Protein AF-X0X483-F1 (afdb_monomer)

Mean predicted aligned error: 4.59 Å

Foldseek 3Di:
DVVLVVLLVCCVVPVPPPCNVVSLVVLCCCQVVAQQVQLVVDPLSFHWPDKAADDALALPADDDRIHTFRFDRPPDPDAAACLLVLLLQLLSLLSNCVSVVPCVSPVSSVSSLVQCCQSDPQSEHQFQPHHDDHFAAADDPVPDPPDDDDTDDRDHRFGASAWGAYSSRHTDDPGNHNRHHYGDPSSSVSSVVSVVSVVVVVVVVPDD

Structure (mmCIF, N/CA/C/O backbone):
data_AF-X0X483-F1
#
_entry.id   AF-X0X483-F1
#
loop_
_atom_site.group_PDB
_atom_site.id
_atom_site.type_symbol
_atom_site.label_atom_id
_atom_site.label_alt_id
_atom_site.label_comp_id
_atom_site.label_asym_id
_atom_site.label_entity_id
_atom_site.label_seq_id
_atom_site.pdbx_PDB_ins_code
_atom_site.Cartn_x
_atom_site.Cartn_y
_atom_site.Cartn_z
_atom_site.occupancy
_atom_site.B_iso_or_equiv
_atom_site.auth_seq_id
_atom_site.auth_comp_id
_atom_site.auth_asym_id
_atom_site.auth_atom_id
_atom_site.pdbx_PDB_model_num
ATOM 1 N N . HIS A 1 1 ? 1.341 8.282 5.843 1.00 77.94 1 HIS A N 1
ATOM 2 C CA . HIS A 1 1 ? 0.928 7.076 6.594 1.00 77.94 1 HIS A CA 1
ATOM 3 C C . HIS A 1 1 ? 1.354 7.090 8.066 1.00 77.94 1 HIS A C 1
ATOM 5 O O . HIS A 1 1 ? 0.554 6.668 8.894 1.00 77.94 1 HIS A O 1
ATOM 11 N N . TRP A 1 2 ? 2.548 7.591 8.429 1.00 83.50 2 TRP A N 1
ATOM 12 C CA . TRP A 1 2 ? 3.070 7.570 9.815 1.00 83.50 2 TRP A CA 1
ATOM 13 C C . TRP A 1 2 ? 2.109 8.128 10.879 1.00 83.50 2 TRP A C 1
ATOM 15 O O . TRP A 1 2 ? 2.020 7.599 11.980 1.00 83.50 2 TRP A O 1
ATOM 25 N N . ASN A 1 3 ? 1.332 9.149 10.525 1.00 93.12 3 ASN A N 1
ATOM 26 C CA . ASN A 1 3 ? 0.339 9.771 11.392 1.00 93.12 3 ASN A CA 1
ATOM 27 C C . ASN A 1 3 ? -0.771 8.801 11.832 1.00 93.12 3 ASN A C 1
ATOM 29 O O . ASN A 1 3 ? -1.218 8.863 12.971 1.00 93.12 3 ASN A O 1
ATOM 33 N N . ILE A 1 4 ? -1.209 7.887 10.960 1.00 97.12 4 ILE A N 1
ATOM 34 C CA . ILE A 1 4 ? -2.249 6.906 11.306 1.00 97.12 4 ILE A CA 1
ATOM 35 C C . ILE A 1 4 ? -1.665 5.741 12.097 1.00 97.12 4 ILE A C 1
ATOM 37 O O . ILE A 1 4 ? -2.318 5.256 13.019 1.00 97.12 4 ILE A O 1
ATOM 41 N N . VAL A 1 5 ? -0.430 5.331 11.791 1.00 97.00 5 VAL A N 1
ATOM 42 C CA . VAL A 1 5 ? 0.291 4.361 12.626 1.00 97.00 5 VAL A CA 1
ATOM 43 C C . VAL A 1 5 ? 0.406 4.896 14.052 1.00 97.00 5 VAL A C 1
ATOM 45 O O . VAL A 1 5 ? -0.005 4.210 14.977 1.00 97.00 5 VAL A O 1
ATOM 48 N N . ALA A 1 6 ? 0.820 6.155 14.230 1.00 97.62 6 ALA A N 1
ATOM 49 C CA . ALA A 1 6 ? 0.901 6.785 15.547 1.00 97.62 6 ALA A CA 1
ATOM 50 C C . ALA A 1 6 ? -0.443 6.782 16.299 1.00 97.62 6 ALA A C 1
ATOM 52 O O . ALA A 1 6 ? -0.475 6.497 17.491 1.00 97.62 6 ALA A O 1
ATOM 53 N N . LEU A 1 7 ? -1.566 7.040 15.616 1.00 98.31 7 LEU A N 1
ATOM 54 C CA . LEU A 1 7 ? -2.893 6.930 16.236 1.00 98.31 7 LEU A CA 1
ATOM 55 C C . LEU A 1 7 ? -3.236 5.493 16.649 1.00 98.31 7 LEU A C 1
ATOM 57 O O . LEU A 1 7 ? -3.895 5.307 17.671 1.00 98.31 7 LEU A O 1
ATOM 61 N N . CYS A 1 8 ? -2.815 4.491 15.870 1.00 98.00 8 CYS A N 1
ATOM 62 C CA . CYS A 1 8 ? -2.989 3.087 16.238 1.00 98.00 8 CYS A CA 1
ATOM 63 C C . CYS A 1 8 ? -2.197 2.758 17.507 1.00 98.00 8 CYS A C 1
ATOM 65 O O . CYS A 1 8 ? -2.786 2.232 18.444 1.00 98.00 8 CYS A O 1
ATOM 67 N N . GLU A 1 9 ? -0.919 3.145 17.570 1.00 97.56 9 GLU A N 1
ATOM 68 C CA . GLU A 1 9 ? -0.073 2.947 18.755 1.00 97.56 9 GLU A CA 1
ATOM 69 C C . GLU A 1 9 ? -0.663 3.658 19.985 1.00 97.56 9 GLU A C 1
ATOM 71 O O . GLU A 1 9 ? -0.791 3.064 21.052 1.00 97.56 9 GLU A O 1
ATOM 76 N N . LEU A 1 10 ? -1.108 4.913 19.839 1.00 98.25 10 LEU A N 1
ATOM 77 C CA . LEU A 1 10 ? -1.757 5.658 20.923 1.00 98.25 10 LEU A CA 1
ATOM 78 C C . LEU A 1 10 ? -2.998 4.938 21.458 1.00 98.25 10 LEU A C 1
ATOM 80 O O . LEU A 1 10 ? -3.188 4.848 22.669 1.00 98.25 10 LEU A O 1
ATOM 84 N N . LEU A 1 11 ? -3.841 4.415 20.566 1.00 98.31 11 LEU A N 1
ATOM 85 C CA . LEU A 1 11 ? -5.042 3.684 20.959 1.00 98.31 11 LEU A CA 1
ATOM 86 C C . LEU A 1 11 ? -4.727 2.322 21.593 1.00 98.31 11 LEU A C 1
ATOM 88 O O . LEU A 1 11 ? -5.479 1.879 22.460 1.00 98.31 11 LEU A O 1
ATOM 92 N N . GLU A 1 12 ? -3.655 1.665 21.152 1.00 96.62 12 GLU A N 1
ATOM 93 C CA . GLU A 1 12 ? -3.198 0.374 21.671 1.00 96.62 12 GLU A CA 1
ATOM 94 C C . GLU A 1 12 ? -2.639 0.506 23.093 1.00 96.62 12 GLU A C 1
ATOM 96 O O . GLU A 1 12 ? -3.072 -0.217 23.989 1.00 96.62 12 GLU A O 1
ATOM 101 N N . TYR A 1 13 ? -1.746 1.472 23.326 1.00 97.88 13 TYR A N 1
ATOM 102 C CA . TYR A 1 13 ? -1.090 1.660 24.625 1.00 97.88 13 TYR A CA 1
ATOM 103 C C . TYR A 1 13 ? -1.903 2.487 25.625 1.00 97.88 13 TYR A C 1
ATOM 105 O O . TYR A 1 13 ? -1.767 2.292 26.833 1.00 97.88 13 TYR A O 1
ATOM 113 N N . PHE A 1 14 ? -2.769 3.394 25.158 1.00 98.06 14 PHE A N 1
ATOM 114 C CA . PHE A 1 14 ? -3.557 4.279 26.023 1.00 98.06 14 PHE A CA 1
ATOM 115 C C . PHE A 1 14 ? -5.068 4.193 25.735 1.00 98.06 14 PHE A C 1
ATOM 117 O O . PHE A 1 14 ? -5.712 5.213 25.469 1.00 98.06 14 PHE A O 1
ATOM 124 N N . PRO A 1 15 ? -5.690 3.000 25.832 1.00 97.25 15 PRO A N 1
ATOM 125 C CA . PRO A 1 15 ? -7.090 2.800 25.447 1.00 97.25 15 PRO A CA 1
ATOM 126 C C . PRO A 1 15 ? -8.093 3.579 26.313 1.00 97.25 15 PRO A C 1
ATOM 128 O O . PRO A 1 15 ? -9.207 3.839 25.862 1.00 97.25 15 PRO A O 1
ATOM 131 N N . ASN A 1 16 ? -7.696 3.968 27.531 1.00 97.88 16 ASN A N 1
ATOM 132 C CA . ASN A 1 16 ? -8.521 4.716 28.486 1.00 97.88 16 ASN A CA 1
ATOM 133 C C . ASN A 1 16 ? -8.242 6.230 28.479 1.00 97.88 16 ASN A C 1
ATOM 135 O O . ASN A 1 16 ? -8.780 6.956 29.312 1.00 97.88 16 ASN A O 1
ATOM 139 N N . HIS A 1 17 ? -7.382 6.720 27.579 1.00 98.50 17 HIS A N 1
ATOM 140 C CA . HIS A 1 17 ? -7.121 8.152 27.461 1.00 98.50 17 HIS A CA 1
ATOM 141 C C . HIS A 1 17 ? -8.410 8.904 27.064 1.00 98.50 17 HIS A C 1
ATOM 143 O O . HIS A 1 17 ? -9.169 8.381 26.242 1.00 98.50 17 HIS A O 1
ATOM 149 N N . PRO A 1 18 ? -8.658 10.138 27.553 1.00 98.62 18 PRO A N 1
ATOM 150 C CA . PRO A 1 18 ? -9.868 10.900 27.212 1.00 98.62 18 PRO A CA 1
ATOM 151 C C . PRO A 1 18 ? -10.123 11.029 25.699 1.00 98.62 18 PRO A C 1
ATOM 153 O O . PRO A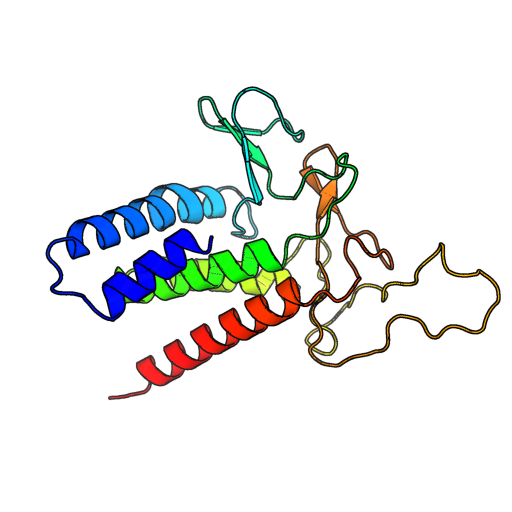 1 18 ? -11.259 10.976 25.233 1.00 98.62 18 PRO A O 1
ATOM 156 N N . GLU A 1 19 ? -9.044 11.109 24.917 1.00 98.31 19 GLU A N 1
ATOM 157 C CA . GLU A 1 19 ? -9.081 11.250 23.455 1.00 98.31 19 GLU A CA 1
ATOM 158 C C . GLU A 1 19 ? -9.109 9.913 22.685 1.00 98.31 19 GLU A C 1
ATOM 160 O O . GLU A 1 19 ? -9.157 9.915 21.452 1.00 98.31 19 GLU A O 1
ATOM 165 N N . ALA A 1 20 ? -9.104 8.760 23.365 1.00 98.38 20 ALA A N 1
ATOM 166 C CA . ALA A 1 20 ? -9.036 7.444 22.720 1.00 98.38 20 ALA A CA 1
ATOM 167 C C . ALA A 1 20 ? -10.195 7.205 21.737 1.00 98.38 20 ALA A C 1
ATOM 169 O O . ALA A 1 20 ? -10.015 6.612 20.669 1.00 98.38 20 ALA A O 1
ATOM 170 N N . SER A 1 21 ? -11.383 7.729 22.050 1.00 98.25 21 SER A N 1
ATOM 171 C CA . SER A 1 21 ? -12.544 7.691 21.155 1.00 98.25 21 SER A CA 1
ATOM 172 C C . SER A 1 21 ? -12.292 8.453 19.846 1.00 98.25 21 SER A C 1
ATOM 174 O O . SER A 1 21 ? -12.647 7.968 18.770 1.00 98.25 21 SER A O 1
ATOM 176 N N . ARG A 1 22 ? -11.611 9.605 19.902 1.00 98.31 22 ARG A N 1
ATOM 177 C CA . ARG A 1 22 ? -11.255 10.403 18.720 1.00 98.31 22 ARG A CA 1
ATOM 178 C C . ARG A 1 22 ? -10.204 9.706 17.871 1.00 98.31 22 ARG A C 1
ATOM 180 O O . ARG A 1 22 ? -10.351 9.682 16.652 1.00 98.31 22 ARG A O 1
ATOM 187 N N . TRP A 1 23 ? -9.194 9.086 18.478 1.00 98.44 23 TRP A N 1
ATOM 188 C CA . TRP A 1 23 ? -8.205 8.296 17.736 1.00 98.44 23 TRP A CA 1
ATOM 189 C C . TRP A 1 23 ? -8.862 7.111 17.028 1.00 98.44 23 TRP A C 1
ATOM 191 O O . TRP A 1 23 ? -8.680 6.935 15.824 1.00 98.44 23 TRP A O 1
ATOM 201 N N . ARG A 1 24 ? -9.715 6.364 17.741 1.00 98.50 24 ARG A N 1
ATOM 202 C CA . ARG A 1 24 ? -10.501 5.253 17.186 1.00 98.50 24 ARG A CA 1
ATOM 203 C C . ARG A 1 24 ? -11.357 5.690 16.000 1.00 98.50 24 ARG A C 1
ATOM 205 O O . ARG A 1 24 ? -11.374 5.008 14.974 1.00 98.50 24 ARG A O 1
ATOM 212 N N . ASN A 1 25 ? -12.033 6.830 16.119 1.00 98.19 25 ASN A N 1
ATOM 213 C CA . ASN A 1 25 ? -12.845 7.388 15.041 1.00 98.19 25 ASN A CA 1
ATOM 214 C C . ASN A 1 25 ? -11.989 7.790 13.834 1.00 98.19 25 ASN A C 1
ATOM 216 O O . ASN A 1 25 ? -12.339 7.439 12.710 1.00 98.19 25 ASN A O 1
ATOM 220 N N . SER A 1 26 ? -10.843 8.439 14.048 1.00 98.25 26 SER A N 1
ATOM 221 C CA . SER A 1 26 ? -9.907 8.809 12.977 1.00 98.25 26 SER A CA 1
ATOM 222 C C . SER A 1 26 ? -9.354 7.591 12.233 1.00 98.25 26 SER A C 1
ATOM 224 O O . SER A 1 26 ? -9.357 7.575 11.002 1.00 98.25 26 SER A O 1
ATOM 226 N N . ILE A 1 27 ? -8.952 6.537 12.956 1.00 98.50 27 ILE A N 1
ATOM 227 C CA . ILE A 1 27 ? -8.520 5.264 12.354 1.00 98.50 27 ILE A CA 1
ATOM 228 C C . ILE A 1 27 ? -9.667 4.663 11.535 1.00 98.50 27 ILE A C 1
ATOM 230 O O . ILE A 1 27 ? -9.456 4.230 10.404 1.00 98.50 27 ILE A O 1
ATOM 234 N N . GLY A 1 28 ? -10.892 4.673 12.071 1.00 98.31 28 GLY A N 1
ATOM 235 C CA . GLY A 1 28 ? -12.080 4.170 11.383 1.00 98.31 28 GLY A CA 1
ATOM 236 C C . GLY A 1 28 ? -12.402 4.929 10.095 1.00 98.31 28 GLY A C 1
ATOM 237 O O . GLY A 1 28 ? -12.651 4.295 9.069 1.00 98.31 28 GLY A O 1
ATOM 238 N N . LEU A 1 29 ? -12.360 6.263 10.125 1.00 98.00 29 LEU A N 1
ATOM 239 C CA . LEU A 1 29 ? -12.571 7.114 8.951 1.00 98.00 29 LEU A CA 1
ATOM 240 C C . LEU A 1 29 ? -11.510 6.854 7.880 1.00 98.00 29 LEU A C 1
ATOM 242 O O . LEU A 1 29 ? -11.849 6.683 6.712 1.00 98.00 29 LEU A O 1
ATOM 246 N N . TYR A 1 30 ? -10.243 6.751 8.279 1.00 97.88 30 TYR A N 1
ATOM 247 C CA . TYR A 1 30 ? -9.149 6.488 7.352 1.00 97.88 30 TYR A CA 1
ATOM 248 C C . TYR A 1 30 ? -9.218 5.077 6.749 1.00 97.88 30 TYR A C 1
ATOM 250 O O . TYR A 1 30 ? -9.142 4.905 5.535 1.00 97.88 30 TYR A O 1
ATOM 258 N N . CYS A 1 31 ? -9.415 4.048 7.573 1.00 98.25 31 CYS A N 1
ATOM 259 C CA . CYS A 1 31 ? -9.369 2.665 7.104 1.00 98.25 31 CYS A CA 1
ATOM 260 C C . CYS A 1 31 ? -10.647 2.256 6.363 1.00 98.25 31 CYS A C 1
ATOM 262 O O . CYS A 1 31 ? -10.549 1.647 5.303 1.00 98.25 31 CYS A O 1
ATOM 264 N N . ARG A 1 32 ? -11.846 2.594 6.871 1.00 97.81 32 ARG A N 1
ATOM 265 C CA . ARG A 1 32 ? -13.117 2.266 6.185 1.00 97.81 32 ARG A CA 1
ATOM 266 C C . ARG A 1 32 ? -13.433 3.252 5.075 1.00 97.81 32 ARG A C 1
ATOM 268 O O . ARG A 1 32 ? -13.737 2.838 3.962 1.00 97.81 32 ARG A O 1
ATOM 275 N N . GLY A 1 33 ? -13.409 4.542 5.406 1.00 94.62 33 GLY A N 1
ATOM 276 C CA . GLY A 1 33 ? -13.878 5.606 4.521 1.00 94.62 33 GLY A CA 1
ATOM 277 C C . GLY A 1 33 ? -12.935 5.878 3.356 1.00 94.62 33 GLY A C 1
ATOM 278 O O . GLY A 1 33 ? -13.398 6.280 2.293 1.00 94.62 33 GLY A O 1
ATOM 279 N N . TYR A 1 34 ? -11.637 5.621 3.541 1.00 96.12 34 TYR A N 1
ATOM 280 C CA . TYR A 1 34 ? -10.629 5.833 2.511 1.00 96.12 34 TYR A CA 1
ATOM 281 C C . TYR A 1 34 ? -10.002 4.525 2.013 1.00 96.12 34 TYR A C 1
ATOM 283 O O . TYR A 1 34 ? -10.344 4.100 0.911 1.00 96.12 34 TYR A O 1
ATOM 291 N N . LEU A 1 35 ? -9.131 3.863 2.784 1.00 97.62 35 LEU A N 1
ATOM 292 C CA . LEU A 1 35 ? -8.345 2.734 2.259 1.00 97.62 35 LEU A CA 1
ATOM 293 C C . LEU A 1 35 ? -9.228 1.601 1.722 1.00 97.62 35 LEU A C 1
ATOM 295 O O . LEU A 1 35 ? -9.130 1.261 0.548 1.00 97.62 35 LEU A O 1
ATOM 299 N N . ALA A 1 36 ? -10.141 1.064 2.537 1.00 98.19 36 ALA A N 1
ATOM 300 C CA . ALA A 1 36 ? -11.007 -0.043 2.131 1.00 98.19 36 ALA A CA 1
ATOM 301 C C . ALA A 1 36 ? -11.944 0.328 0.977 1.00 98.19 36 ALA A C 1
ATOM 303 O O . ALA A 1 36 ? -12.137 -0.469 0.058 1.00 98.19 36 ALA A O 1
ATOM 304 N N . ALA A 1 37 ? -12.492 1.547 0.996 1.00 97.06 37 ALA A N 1
ATOM 305 C CA . ALA A 1 37 ? -13.300 2.049 -0.105 1.00 97.06 37 ALA A CA 1
ATOM 306 C C . ALA A 1 37 ? -12.496 2.066 -1.415 1.00 97.06 37 ALA A C 1
ATOM 308 O O . ALA A 1 37 ? -13.007 1.659 -2.458 1.00 97.06 37 ALA A O 1
ATOM 309 N N . MET A 1 38 ? -11.237 2.498 -1.377 1.00 97.69 38 MET A N 1
ATOM 310 C CA . MET A 1 38 ? -10.400 2.543 -2.570 1.00 97.69 38 MET A CA 1
ATOM 311 C C . MET A 1 38 ? -9.915 1.164 -3.010 1.00 97.69 38 MET A C 1
ATOM 313 O O . MET A 1 38 ? -9.979 0.880 -4.202 1.00 97.69 38 MET A O 1
ATOM 317 N N . CYS A 1 39 ? -9.543 0.271 -2.092 1.00 98.31 39 CYS A N 1
ATOM 318 C CA . CYS A 1 39 ? -9.196 -1.110 -2.433 1.00 98.31 39 CYS A CA 1
ATOM 319 C C . CYS A 1 39 ? -10.310 -1.803 -3.236 1.00 98.31 39 CYS A C 1
ATOM 321 O O . CYS A 1 39 ? -10.025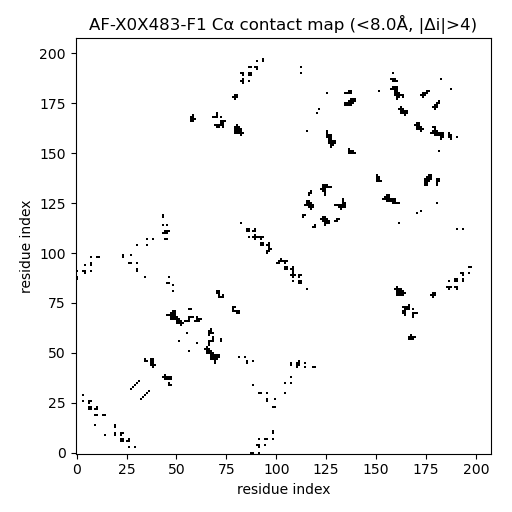 -2.526 -4.182 1.00 98.31 39 CYS A O 1
ATOM 323 N N . ALA A 1 40 ? -11.585 -1.534 -2.930 1.00 97.38 40 ALA A N 1
ATOM 324 C CA . ALA A 1 40 ? -12.722 -2.113 -3.655 1.00 97.38 40 ALA A CA 1
ATOM 325 C C . ALA A 1 40 ? -12.869 -1.636 -5.119 1.00 97.38 40 ALA A C 1
ATOM 327 O O . ALA A 1 40 ? -13.730 -2.136 -5.839 1.00 97.38 40 ALA A O 1
ATOM 328 N N . ARG A 1 41 ? -12.073 -0.656 -5.570 1.00 96.56 41 ARG A N 1
ATOM 329 C CA . ARG A 1 41 ? -12.159 -0.048 -6.913 1.00 96.56 41 ARG A CA 1
ATOM 330 C C . ARG A 1 41 ? -11.115 -0.573 -7.898 1.00 96.56 41 ARG A C 1
ATOM 332 O O . ARG A 1 41 ? -11.032 -0.063 -9.012 1.00 96.56 41 ARG A O 1
ATOM 339 N N . ASN A 1 42 ? -10.316 -1.562 -7.510 1.00 95.94 42 ASN A N 1
ATOM 340 C CA . ASN A 1 42 ? -9.395 -2.244 -8.412 1.00 95.94 42 ASN A CA 1
ATOM 341 C C . ASN A 1 42 ? -9.372 -3.754 -8.108 1.00 95.94 42 ASN A C 1
ATOM 343 O O . ASN A 1 42 ? -9.571 -4.149 -6.959 1.00 95.94 42 ASN A O 1
ATOM 347 N N . PRO A 1 43 ? -9.127 -4.612 -9.115 1.00 96.75 43 PRO A N 1
ATOM 348 C CA . PRO A 1 43 ? -9.234 -6.063 -8.950 1.00 96.75 43 PRO A CA 1
ATOM 349 C C . PRO A 1 43 ? -8.152 -6.663 -8.040 1.00 96.75 43 PRO A C 1
ATOM 351 O O . PRO A 1 43 ? -8.329 -7.764 -7.529 1.00 96.75 43 PRO A O 1
ATOM 354 N N . PHE A 1 44 ? -7.049 -5.946 -7.812 1.00 98.06 44 PHE A N 1
ATOM 355 C CA . PHE A 1 44 ? -5.955 -6.396 -6.950 1.00 98.06 44 PHE A CA 1
ATOM 356 C C . PHE A 1 44 ? -6.160 -6.022 -5.480 1.00 98.06 44 PHE A C 1
ATOM 358 O O . PHE A 1 44 ? -5.429 -6.496 -4.617 1.00 98.06 44 PHE A O 1
ATOM 365 N N . GLY A 1 45 ? -7.156 -5.188 -5.172 1.00 98.25 45 GLY A N 1
ATOM 366 C CA . GLY A 1 45 ? -7.408 -4.726 -3.815 1.00 98.25 45 GLY A CA 1
ATOM 367 C C . GLY A 1 45 ? -6.330 -3.789 -3.268 1.00 98.25 45 GLY A C 1
ATOM 368 O O . GLY A 1 45 ? -6.234 -3.658 -2.049 1.00 98.25 45 GLY A O 1
ATOM 369 N N . ILE A 1 46 ? -5.512 -3.150 -4.111 1.00 98.50 46 ILE A N 1
ATOM 370 C CA . ILE A 1 46 ? -4.439 -2.260 -3.641 1.00 98.50 46 ILE A CA 1
ATOM 371 C C . ILE A 1 46 ? -4.964 -0.883 -3.233 1.00 98.50 46 ILE A C 1
ATOM 373 O O . ILE A 1 46 ? -5.985 -0.414 -3.740 1.00 98.50 46 ILE A O 1
ATOM 377 N N . VAL A 1 47 ? -4.272 -0.224 -2.309 1.00 98.31 47 VAL A N 1
ATOM 378 C CA . VAL A 1 47 ? -4.542 1.178 -1.965 1.00 98.31 47 VAL A CA 1
ATOM 379 C C . VAL A 1 47 ? -4.045 2.116 -3.075 1.00 98.31 47 VAL A C 1
ATOM 381 O O . VAL A 1 47 ? -3.119 1.764 -3.808 1.00 98.31 47 VAL A O 1
ATOM 384 N N . PRO A 1 48 ? -4.623 3.320 -3.217 1.00 97.38 48 PRO A N 1
ATOM 385 C CA . PRO A 1 48 ? -4.085 4.321 -4.125 1.00 97.38 48 PRO A CA 1
ATOM 386 C C . PRO A 1 48 ? -2.776 4.889 -3.572 1.00 97.38 48 PRO A C 1
ATOM 388 O O . PRO A 1 48 ? -2.533 4.869 -2.362 1.00 97.38 48 PRO A O 1
ATOM 391 N N . TYR A 1 49 ? -1.948 5.433 -4.460 1.00 97.00 49 TYR A N 1
ATOM 392 C CA . TYR A 1 49 ? -0.769 6.195 -4.067 1.00 97.00 49 TYR A CA 1
ATOM 393 C C . TYR A 1 49 ? -1.170 7.516 -3.400 1.00 97.00 49 TYR A C 1
ATOM 395 O O . TYR A 1 49 ? -0.625 7.886 -2.361 1.00 97.00 49 TYR A O 1
ATOM 403 N N . GLY A 1 50 ? -2.174 8.208 -3.947 1.00 94.12 50 GLY A N 1
ATOM 404 C CA . GLY A 1 50 ? -2.581 9.496 -3.398 1.00 94.12 50 GLY A CA 1
ATOM 405 C C . GLY A 1 50 ? -3.861 10.080 -3.976 1.00 94.12 50 GLY A C 1
ATOM 406 O O . GLY A 1 50 ? -4.382 9.628 -4.998 1.00 94.12 50 GLY A O 1
ATOM 407 N N . PHE A 1 51 ? -4.349 11.106 -3.277 1.00 95.12 51 PHE A N 1
ATOM 408 C CA . PHE A 1 51 ? -5.443 11.986 -3.678 1.00 95.12 51 PHE A CA 1
ATOM 409 C C . PHE A 1 51 ? -4.905 13.402 -3.875 1.00 95.12 51 PHE A C 1
ATOM 411 O O . PHE A 1 51 ? -4.054 13.856 -3.111 1.00 95.12 51 PHE A O 1
ATOM 418 N N . TYR A 1 52 ? -5.451 14.110 -4.857 1.00 95.25 52 TYR A N 1
ATOM 419 C CA . TYR A 1 52 ? -4.955 15.400 -5.321 1.00 95.25 52 TYR A CA 1
ATOM 420 C C . TYR A 1 52 ? -6.110 16.388 -5.455 1.00 95.25 52 TYR A C 1
ATOM 422 O O . TYR A 1 52 ? -7.229 16.032 -5.837 1.00 95.25 52 TYR A O 1
ATOM 430 N N . ALA A 1 53 ? -5.848 17.641 -5.094 1.00 95.50 53 ALA A N 1
ATOM 431 C CA . ALA A 1 53 ? -6.798 18.738 -5.205 1.00 95.50 53 ALA A CA 1
ATOM 432 C C . ALA A 1 53 ? -6.337 19.717 -6.289 1.00 95.50 53 ALA A C 1
ATOM 434 O O . ALA A 1 53 ? -5.141 19.923 -6.466 1.00 95.50 53 ALA A O 1
ATOM 435 N N . GLY A 1 54 ? -7.291 20.357 -6.966 1.00 94.56 54 GLY A N 1
ATOM 436 C CA . GLY A 1 54 ? -7.006 21.353 -8.000 1.00 94.56 54 GLY A CA 1
ATOM 437 C C . GLY A 1 54 ? -6.850 20.725 -9.381 1.00 94.56 54 GLY A C 1
ATOM 438 O O . GLY A 1 54 ? -7.786 20.785 -10.176 1.00 94.56 54 GLY A O 1
ATOM 439 N N . GLU A 1 55 ? -5.707 20.098 -9.642 1.00 93.19 55 GLU A N 1
ATOM 440 C CA . GLU A 1 55 ? -5.325 19.597 -10.969 1.00 93.19 55 GLU A CA 1
ATOM 441 C C . GLU A 1 55 ? -5.262 18.067 -11.053 1.00 93.19 55 GLU A C 1
ATOM 443 O O . GLU A 1 55 ? -5.119 17.383 -10.036 1.00 93.19 55 GLU A O 1
ATOM 448 N N . ASP A 1 56 ? -5.429 17.546 -12.274 1.00 94.31 56 ASP A N 1
ATOM 449 C CA . ASP A 1 56 ? -5.295 16.120 -12.563 1.00 94.31 56 ASP A CA 1
ATOM 450 C C . ASP A 1 56 ? -3.802 15.742 -12.551 1.00 94.31 56 ASP A C 1
ATOM 452 O O . ASP A 1 56 ? -3.057 16.230 -13.399 1.00 94.31 56 ASP A O 1
ATOM 456 N N . PRO A 1 57 ? -3.351 14.866 -11.636 1.00 93.94 57 PRO A N 1
ATOM 457 C CA . PRO A 1 57 ? -1.986 14.333 -11.625 1.00 93.94 57 PRO A CA 1
ATOM 458 C C . PRO A 1 57 ? -1.729 13.333 -12.773 1.00 93.94 57 PRO A C 1
ATOM 460 O O . PRO A 1 57 ? -0.697 12.664 -12.793 1.00 93.94 57 PRO A O 1
ATOM 463 N N . GLY A 1 58 ? -2.697 13.133 -13.670 1.00 92.75 58 GLY A N 1
ATOM 464 C CA . GLY A 1 58 ? -2.707 12.172 -14.764 1.00 92.75 58 GLY A CA 1
ATOM 465 C C . GLY A 1 58 ? -3.517 10.912 -14.434 1.00 92.75 58 GLY A C 1
ATOM 466 O O . GLY A 1 58 ? -3.867 10.630 -13.287 1.00 92.75 58 GLY A O 1
ATOM 467 N N . GLY A 1 59 ? -3.831 10.136 -15.470 1.00 93.44 59 GLY A N 1
ATOM 468 C CA . GLY A 1 59 ? -4.731 8.983 -15.384 1.00 93.44 59 GLY A CA 1
ATOM 469 C C . GLY A 1 59 ? -6.221 9.331 -15.405 1.00 93.44 59 GLY A C 1
ATOM 470 O O . GLY A 1 59 ? -7.035 8.426 -15.591 1.00 93.44 59 GLY A O 1
ATOM 471 N N . ASN A 1 60 ? -6.588 10.614 -15.283 1.00 95.25 60 ASN A N 1
ATOM 472 C CA . ASN A 1 60 ? -7.953 11.118 -15.452 1.00 95.25 60 ASN A CA 1
ATOM 473 C C . ASN A 1 60 ? -8.985 10.401 -14.556 1.00 95.25 60 ASN A C 1
ATOM 475 O O . ASN A 1 60 ? -10.094 10.061 -14.976 1.00 95.25 60 ASN A O 1
ATOM 479 N N . ARG A 1 61 ? -8.608 10.131 -13.297 1.00 94.75 61 ARG A N 1
ATOM 480 C CA . ARG A 1 61 ? -9.454 9.453 -12.301 1.00 94.75 61 ARG A CA 1
ATOM 481 C C . ARG A 1 61 ? -9.875 10.407 -11.192 1.00 94.75 61 ARG A C 1
ATOM 483 O O . ARG A 1 61 ? -9.039 11.046 -10.557 1.00 94.75 61 ARG A O 1
ATOM 490 N N . LYS A 1 62 ? -11.181 10.468 -10.913 1.00 95.69 62 LYS A N 1
ATOM 491 C CA . LYS A 1 62 ? -11.760 11.444 -9.980 1.00 95.69 62 LYS A CA 1
ATOM 492 C C . LYS A 1 62 ? -12.826 10.844 -9.067 1.00 95.69 62 LYS A C 1
ATOM 494 O O . LYS A 1 62 ? -13.642 10.035 -9.499 1.00 95.69 62 LYS A O 1
ATOM 499 N N . ILE A 1 63 ? -12.850 11.287 -7.809 1.00 94.06 63 ILE A N 1
ATOM 500 C CA . ILE A 1 63 ? -13.934 11.055 -6.845 1.00 94.06 63 ILE A CA 1
ATOM 501 C C . ILE A 1 63 ? -14.326 12.403 -6.234 1.00 94.06 63 ILE A C 1
ATOM 503 O O . ILE A 1 63 ? -13.556 13.046 -5.516 1.00 94.06 63 ILE A O 1
ATOM 507 N N . GLY A 1 64 ? -15.553 12.842 -6.521 1.00 93.75 64 GLY A N 1
ATOM 508 C CA . GLY A 1 64 ? -16.030 14.165 -6.125 1.00 93.75 64 GLY A CA 1
ATOM 509 C C . GLY A 1 64 ? -15.140 15.265 -6.706 1.00 93.75 64 GLY A C 1
ATOM 510 O O . GLY A 1 64 ? -14.947 15.347 -7.917 1.00 93.75 64 GLY A O 1
ATOM 511 N N . LYS A 1 65 ? -14.581 16.111 -5.837 1.00 95.06 65 LYS A N 1
ATOM 512 C CA . LYS A 1 65 ? -13.674 17.198 -6.239 1.00 95.06 65 LYS A CA 1
ATOM 513 C C . LYS A 1 65 ? -12.198 16.795 -6.323 1.00 95.06 65 LYS A C 1
ATOM 515 O O . LYS A 1 65 ? -11.395 17.620 -6.743 1.00 95.06 65 LYS A O 1
ATOM 520 N N . TYR A 1 66 ? -11.848 15.576 -5.919 1.00 96.56 66 TYR A N 1
ATOM 521 C CA . TYR A 1 66 ? -10.461 15.132 -5.820 1.00 96.56 66 TYR A CA 1
ATOM 522 C C . TYR A 1 66 ? -10.101 14.169 -6.941 1.00 96.56 66 TYR A C 1
ATOM 524 O O . TYR A 1 66 ? -10.879 13.272 -7.271 1.00 96.56 66 TYR A O 1
ATOM 532 N N . TRP A 1 67 ? -8.902 14.334 -7.478 1.00 97.38 67 TRP A N 1
ATOM 533 C CA . TRP A 1 67 ? -8.273 13.365 -8.362 1.00 97.38 67 TRP A CA 1
ATOM 534 C C . TRP A 1 67 ? -7.548 12.306 -7.538 1.00 97.38 67 TRP A C 1
ATOM 536 O O . TRP A 1 67 ? -7.208 12.554 -6.379 1.00 97.38 67 TRP A O 1
ATOM 546 N N . TYR A 1 68 ? -7.318 11.127 -8.098 1.00 96.88 68 TYR A N 1
ATOM 547 C CA . TYR A 1 68 ? -6.546 10.088 -7.423 1.00 96.88 68 TYR A CA 1
ATOM 548 C C . TYR A 1 68 ? -5.766 9.240 -8.418 1.00 96.88 68 TYR A C 1
ATOM 550 O O . TYR A 1 68 ? -6.170 9.098 -9.569 1.00 96.88 68 TYR A O 1
ATOM 558 N N . ARG A 1 69 ? -4.677 8.635 -7.943 1.00 96.81 69 ARG A N 1
ATOM 559 C CA . ARG A 1 69 ? -3.853 7.712 -8.728 1.00 96.81 69 ARG A CA 1
ATOM 560 C C . ARG A 1 69 ? -3.481 6.477 -7.933 1.00 96.81 69 ARG A C 1
ATOM 562 O O . ARG A 1 69 ? -3.343 6.535 -6.709 1.00 96.81 69 ARG A O 1
ATOM 569 N N . TRP A 1 70 ? -3.312 5.361 -8.629 1.00 97.69 70 TRP A N 1
ATOM 570 C CA . TRP A 1 70 ? -2.820 4.115 -8.045 1.00 97.69 70 TRP A CA 1
ATOM 571 C C . TRP A 1 70 ? -1.309 4.137 -7.866 1.00 97.69 70 TRP A C 1
ATOM 573 O O . TRP A 1 70 ? -0.814 3.585 -6.887 1.00 97.69 70 TRP A O 1
ATOM 583 N N . PHE A 1 71 ? -0.600 4.821 -8.760 1.00 97.81 71 PHE A N 1
ATOM 584 C CA . PHE A 1 71 ? 0.852 4.886 -8.774 1.00 97.81 71 PHE A CA 1
ATOM 585 C C . PHE A 1 71 ? 1.365 6.324 -8.666 1.00 97.81 71 PHE A C 1
ATOM 587 O O . PHE A 1 71 ? 0.666 7.277 -9.018 1.00 97.81 71 PHE A O 1
ATOM 594 N N . MET A 1 72 ? 2.609 6.462 -8.199 1.00 96.38 72 MET A N 1
ATOM 595 C CA . MET A 1 72 ? 3.328 7.737 -8.189 1.00 96.38 72 MET A CA 1
ATOM 596 C C . MET A 1 72 ? 3.422 8.311 -9.608 1.00 96.38 72 MET A C 1
ATOM 598 O O . MET A 1 72 ? 3.563 7.564 -10.578 1.00 96.38 72 MET A O 1
ATOM 602 N N . GLU A 1 73 ? 3.328 9.632 -9.731 1.00 94.62 73 GLU A N 1
ATOM 603 C CA . GLU A 1 73 ? 3.360 10.319 -11.021 1.00 94.62 73 GLU A CA 1
ATOM 604 C C . GLU A 1 73 ? 4.722 10.167 -11.708 1.00 94.62 73 GLU A C 1
ATOM 606 O O . GLU A 1 73 ? 5.751 10.613 -11.198 1.00 94.62 73 GLU A O 1
ATOM 611 N N . SER A 1 74 ? 4.724 9.520 -12.875 1.00 91.50 74 SER A N 1
ATOM 612 C CA . SER A 1 74 ? 5.944 9.116 -13.582 1.00 91.50 74 SER A CA 1
ATOM 613 C C . SER A 1 74 ? 6.593 10.208 -14.432 1.00 91.50 74 SER A C 1
ATOM 615 O O . SER A 1 74 ? 7.689 10.013 -14.954 1.00 91.50 74 SER A O 1
ATOM 617 N N . ASP A 1 75 ? 5.902 11.327 -14.626 1.00 89.00 75 ASP A N 1
ATOM 618 C CA . ASP A 1 75 ? 6.379 12.524 -15.325 1.00 89.00 75 ASP A CA 1
ATOM 619 C C . ASP A 1 75 ? 7.101 13.511 -14.396 1.00 89.00 75 ASP A C 1
ATOM 621 O O . ASP A 1 75 ? 7.711 14.478 -14.858 1.00 89.00 75 ASP A O 1
ATOM 625 N N . ARG A 1 76 ? 7.103 13.251 -13.084 1.00 83.06 76 ARG A N 1
ATOM 626 C CA . ARG A 1 76 ? 7.914 14.000 -12.123 1.00 83.06 76 ARG A CA 1
ATOM 627 C C . ARG A 1 76 ? 9.401 13.704 -12.319 1.00 83.06 76 ARG A C 1
ATOM 629 O O . ARG A 1 76 ? 9.798 12.601 -12.688 1.00 83.06 76 ARG A O 1
ATOM 636 N N . GLY A 1 77 ? 10.247 14.679 -11.974 1.00 86.25 77 GLY A N 1
ATOM 637 C CA . GLY A 1 77 ? 11.708 14.535 -12.057 1.00 86.25 77 GLY A CA 1
ATOM 638 C C . GLY A 1 77 ? 12.280 13.376 -11.225 1.00 86.25 77 GLY A C 1
ATOM 639 O O . GLY A 1 77 ? 13.333 12.842 -11.563 1.00 86.25 77 GLY A O 1
ATOM 640 N N . TRP A 1 78 ? 11.575 12.954 -10.171 1.00 93.81 78 TRP A N 1
ATOM 641 C CA . TRP A 1 78 ? 11.889 11.759 -9.392 1.00 93.81 78 TRP A CA 1
ATOM 642 C C . TRP A 1 78 ? 10.609 10.978 -9.099 1.00 93.81 78 TRP A C 1
ATOM 644 O O . TRP A 1 78 ? 9.648 11.550 -8.579 1.00 93.81 78 TRP A O 1
ATOM 654 N N . TRP A 1 79 ? 10.622 9.679 -9.399 1.00 95.69 79 TRP A N 1
ATOM 655 C CA . TRP A 1 79 ? 9.565 8.751 -9.020 1.00 95.69 79 TRP A CA 1
ATOM 656 C C . TRP A 1 79 ? 10.105 7.333 -8.842 1.00 95.69 79 TRP A C 1
ATOM 658 O O . TRP A 1 79 ? 11.125 6.965 -9.424 1.00 95.69 79 TRP A O 1
ATOM 668 N N . VAL A 1 80 ? 9.400 6.532 -8.049 1.00 97.38 80 VAL A N 1
ATOM 669 C CA . VAL A 1 80 ? 9.712 5.120 -7.810 1.00 97.38 80 VAL A CA 1
ATOM 670 C C . VAL A 1 80 ? 8.432 4.292 -7.727 1.00 97.38 80 VAL A C 1
ATOM 672 O O . VAL A 1 80 ? 7.328 4.828 -7.602 1.00 97.38 80 VAL A O 1
ATOM 675 N N . GLY A 1 81 ? 8.584 2.973 -7.786 1.00 98.12 81 GLY A N 1
ATOM 676 C CA . GLY A 1 81 ? 7.527 2.020 -7.491 1.00 98.12 81 GLY A CA 1
ATOM 677 C C . GLY A 1 81 ? 6.927 2.189 -6.094 1.00 98.12 81 GLY A C 1
ATOM 678 O O . GLY A 1 81 ? 7.489 2.833 -5.205 1.00 98.12 81 GLY A O 1
ATOM 679 N N . ILE A 1 82 ? 5.744 1.610 -5.903 1.00 98.06 82 ILE A N 1
ATOM 680 C CA . ILE A 1 82 ? 4.894 1.916 -4.747 1.00 98.06 82 ILE A CA 1
ATOM 681 C C . ILE A 1 82 ? 4.972 0.901 -3.600 1.00 98.06 82 ILE A C 1
ATOM 683 O O . ILE A 1 82 ? 4.125 0.954 -2.709 1.00 98.06 82 ILE A O 1
ATOM 687 N N . ASN A 1 83 ? 5.957 -0.003 -3.562 1.00 98.56 83 ASN A N 1
ATOM 688 C CA . ASN A 1 83 ? 5.986 -1.074 -2.554 1.00 98.56 83 ASN A CA 1
ATOM 689 C C . ASN A 1 83 ? 5.890 -0.539 -1.115 1.00 98.56 83 ASN A C 1
ATOM 691 O O . ASN A 1 83 ? 5.084 -1.036 -0.337 1.00 98.56 83 ASN A O 1
ATOM 695 N N . CYS A 1 84 ? 6.607 0.541 -0.788 1.00 97.88 84 CYS A N 1
ATOM 696 C CA . CYS A 1 84 ? 6.552 1.190 0.527 1.00 97.88 84 CYS A CA 1
ATOM 697 C C . CYS A 1 84 ? 5.155 1.757 0.852 1.00 97.88 84 CYS A C 1
ATOM 699 O O . CYS A 1 84 ? 4.682 1.640 1.986 1.00 97.88 84 CYS A O 1
ATOM 701 N N . ASN A 1 85 ? 4.459 2.338 -0.134 1.00 98.19 85 ASN A N 1
ATOM 702 C CA . ASN A 1 85 ? 3.086 2.832 0.028 1.00 98.19 85 ASN A CA 1
ATOM 703 C C . ASN A 1 85 ? 2.128 1.685 0.382 1.00 98.19 85 ASN A C 1
ATOM 705 O O . ASN A 1 85 ? 1.339 1.789 1.325 1.00 98.19 85 ASN A O 1
ATOM 709 N N . LEU A 1 86 ? 2.251 0.568 -0.337 1.00 98.69 86 LEU A N 1
ATOM 710 C CA . LEU A 1 86 ? 1.436 -0.624 -0.124 1.00 98.69 86 LEU A CA 1
ATOM 711 C C . LEU A 1 86 ? 1.729 -1.259 1.236 1.00 98.69 86 LEU A C 1
ATOM 713 O O . LEU A 1 86 ? 0.811 -1.454 2.032 1.00 98.69 86 LEU A O 1
ATOM 717 N N . SER A 1 87 ? 2.999 -1.515 1.550 1.00 98.62 87 SER A N 1
ATOM 718 C CA . SER A 1 87 ? 3.383 -2.170 2.799 1.00 98.62 87 SER A CA 1
ATOM 719 C C . SER A 1 87 ? 3.057 -1.316 4.029 1.00 98.62 87 SER A C 1
ATOM 721 O O . SER A 1 87 ? 2.527 -1.830 5.012 1.00 98.62 87 SER A O 1
ATOM 723 N N . SER A 1 88 ? 3.285 0.003 3.970 1.00 98.25 88 SER A N 1
ATOM 724 C CA . SER A 1 88 ? 2.918 0.917 5.066 1.00 98.25 88 SER A CA 1
ATOM 725 C C . SER A 1 88 ? 1.404 1.010 5.275 1.00 98.25 88 SER A C 1
ATOM 727 O O . SER A 1 88 ? 0.938 1.064 6.416 1.00 98.25 88 SER A O 1
ATOM 729 N N . SER A 1 89 ? 0.617 0.952 4.200 1.00 98.56 89 SER A N 1
ATOM 730 C CA . SER A 1 89 ? -0.843 0.877 4.293 1.00 98.56 89 SER A CA 1
ATOM 731 C C . SER A 1 89 ? -1.323 -0.478 4.815 1.00 98.56 89 SER A C 1
ATOM 733 O O . SER A 1 89 ? -2.269 -0.525 5.599 1.00 98.56 89 SER A O 1
ATOM 735 N N . GLY A 1 90 ? -0.645 -1.571 4.453 1.00 98.56 90 GLY A N 1
ATOM 736 C CA . GLY A 1 90 ? -0.886 -2.903 5.007 1.00 98.56 90 GLY A CA 1
ATOM 737 C C . GLY A 1 90 ? -0.695 -2.943 6.524 1.00 98.56 90 GLY A C 1
ATOM 738 O O . GLY A 1 90 ? -1.560 -3.463 7.225 1.00 98.56 90 GLY A O 1
ATOM 739 N N . ILE A 1 91 ? 0.365 -2.312 7.046 1.00 98.62 91 ILE A N 1
ATOM 740 C CA . ILE A 1 91 ? 0.620 -2.214 8.497 1.00 98.62 91 ILE A CA 1
ATOM 741 C C . ILE A 1 91 ? -0.546 -1.506 9.198 1.00 98.62 91 ILE A C 1
ATOM 743 O O . ILE A 1 91 ? -1.060 -1.995 10.204 1.00 98.62 91 ILE A O 1
ATOM 747 N N . ILE A 1 92 ? -1.011 -0.381 8.641 1.00 98.44 92 ILE A N 1
ATOM 748 C CA . ILE A 1 92 ? -2.167 0.360 9.170 1.00 98.44 92 ILE A CA 1
ATOM 749 C C . ILE A 1 92 ? -3.424 -0.510 9.172 1.00 98.44 92 ILE A C 1
ATOM 751 O O . ILE A 1 92 ? -4.122 -0.573 10.182 1.00 98.44 92 ILE A O 1
ATOM 755 N N . LEU A 1 93 ? -3.726 -1.169 8.051 1.00 98.56 93 LEU A N 1
ATOM 756 C CA . LEU A 1 93 ? -4.906 -2.019 7.915 1.00 98.56 93 LEU A CA 1
ATOM 757 C C . LEU A 1 93 ? -4.875 -3.178 8.917 1.00 98.56 93 LEU A C 1
ATOM 759 O O . LEU A 1 93 ? -5.888 -3.472 9.550 1.00 98.56 93 LEU A O 1
ATOM 763 N N . LEU A 1 94 ? -3.716 -3.797 9.125 1.00 97.81 94 LEU A N 1
ATOM 764 C CA . LEU A 1 94 ? -3.581 -4.912 10.052 1.00 97.81 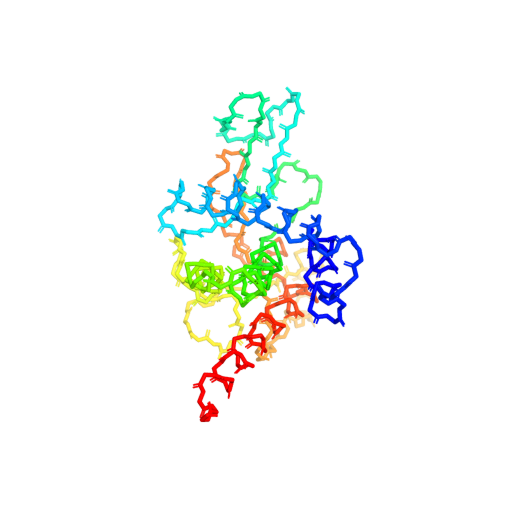94 LEU A CA 1
ATOM 765 C C . LEU A 1 94 ? -3.745 -4.462 11.515 1.00 97.81 94 LEU A C 1
ATOM 767 O O . LEU A 1 94 ? -4.534 -5.050 12.256 1.00 97.81 94 LEU A O 1
ATOM 771 N N . LYS A 1 95 ? -3.129 -3.338 11.907 1.00 97.56 95 LYS A N 1
ATOM 772 C CA . LYS A 1 95 ? -3.363 -2.712 13.223 1.00 97.56 95 LYS A CA 1
ATOM 773 C C . LYS A 1 95 ? -4.833 -2.330 13.416 1.00 97.56 95 LYS A C 1
ATOM 775 O O . LYS A 1 95 ? -5.438 -2.653 14.439 1.00 97.56 95 LYS A O 1
ATOM 780 N N . ALA A 1 96 ? -5.452 -1.712 12.409 1.00 97.94 96 ALA A N 1
ATOM 781 C CA . ALA A 1 96 ? -6.866 -1.351 12.437 1.00 97.94 96 ALA A CA 1
ATOM 782 C C . ALA A 1 96 ? -7.784 -2.579 12.539 1.00 97.94 96 ALA A C 1
ATOM 784 O O . ALA A 1 96 ? -8.801 -2.509 13.230 1.00 97.94 96 ALA A O 1
ATOM 785 N N . SER A 1 97 ? -7.422 -3.709 11.918 1.00 97.62 97 SER A N 1
ATOM 786 C CA . SER A 1 97 ? -8.145 -4.982 12.045 1.00 97.62 97 SER A CA 1
ATOM 787 C C . SER A 1 97 ? -8.291 -5.393 13.506 1.00 97.62 97 SER A C 1
ATOM 789 O O . SER A 1 97 ? -9.386 -5.767 13.929 1.00 97.62 97 SER A O 1
ATOM 791 N N . ARG A 1 98 ? -7.205 -5.296 14.282 1.00 95.88 98 ARG A N 1
ATOM 792 C CA . ARG A 1 98 ? -7.188 -5.638 15.710 1.00 95.88 98 ARG A CA 1
ATOM 793 C C . ARG A 1 98 ? -7.937 -4.594 16.534 1.00 95.88 98 ARG A C 1
ATOM 795 O O . ARG A 1 98 ? -8.892 -4.920 17.237 1.00 95.88 98 ARG A O 1
ATOM 802 N N . LEU A 1 99 ? -7.565 -3.323 16.384 1.00 96.94 99 LEU A N 1
ATOM 803 C CA . LEU A 1 99 ? -8.086 -2.224 17.203 1.00 96.94 99 LEU A CA 1
ATOM 804 C C . LEU A 1 99 ? -9.582 -1.978 16.998 1.00 96.94 99 LEU A C 1
ATOM 806 O O . LEU A 1 99 ? -10.288 -1.653 17.955 1.00 96.94 99 LEU A O 1
ATOM 810 N N . LEU A 1 100 ? -10.076 -2.121 15.767 1.00 97.25 100 LEU A N 1
ATOM 811 C CA . LEU A 1 100 ? -11.483 -1.918 15.410 1.00 97.25 100 LEU A CA 1
ATOM 812 C C . LEU A 1 100 ? -12.280 -3.226 15.325 1.00 97.25 100 LEU A C 1
ATOM 814 O O . LEU A 1 100 ? -13.478 -3.167 15.054 1.00 97.25 100 LEU A O 1
ATOM 818 N N . LYS A 1 101 ? -11.637 -4.377 15.573 1.00 96.38 101 LYS A N 1
ATOM 819 C CA . LYS A 1 101 ? -12.233 -5.723 15.516 1.00 96.38 101 LYS A CA 1
ATOM 820 C C . LYS A 1 101 ? -12.926 -6.025 14.178 1.00 96.38 101 LYS A C 1
ATOM 822 O O . LYS A 1 101 ? -13.997 -6.624 14.145 1.00 96.38 101 LYS A O 1
ATOM 827 N N . ASP A 1 102 ? -12.308 -5.621 13.070 1.00 96.88 102 ASP A N 1
ATOM 828 C CA . ASP A 1 102 ? -12.847 -5.796 11.716 1.00 96.88 102 ASP A CA 1
ATOM 829 C C . ASP A 1 102 ? -11.859 -6.562 10.828 1.00 96.88 102 ASP A C 1
ATOM 831 O O . ASP A 1 102 ? -10.941 -5.991 10.237 1.00 96.88 102 ASP A O 1
ATOM 835 N N . LYS A 1 103 ? -12.075 -7.880 10.721 1.00 96.31 103 LYS A N 1
ATOM 836 C CA . LYS A 1 103 ? -11.195 -8.814 9.994 1.00 96.31 103 LYS A CA 1
ATOM 837 C C . LYS A 1 103 ? -11.045 -8.487 8.507 1.00 96.31 103 LYS A C 1
ATOM 839 O O . LYS A 1 103 ? -10.084 -8.933 7.882 1.00 96.31 103 LYS A O 1
ATOM 844 N N . ARG A 1 104 ? -11.958 -7.700 7.924 1.00 97.38 104 ARG A N 1
ATOM 845 C CA . ARG A 1 104 ? -11.860 -7.288 6.516 1.00 97.38 104 ARG A CA 1
ATOM 846 C C . ARG A 1 104 ? -10.585 -6.494 6.259 1.00 97.38 104 ARG A C 1
ATOM 848 O O . ARG A 1 104 ? -10.019 -6.605 5.177 1.00 97.38 104 ARG A O 1
ATOM 855 N N . PHE A 1 105 ? -10.093 -5.742 7.244 1.00 98.44 105 PHE A N 1
ATOM 856 C CA . PHE A 1 105 ? -8.846 -5.005 7.074 1.00 98.44 105 PHE A CA 1
ATOM 857 C C . PHE A 1 105 ? -7.625 -5.917 6.992 1.00 98.44 105 PHE A C 1
ATOM 859 O O . PHE A 1 105 ? -6.744 -5.633 6.192 1.00 98.44 105 PHE A O 1
ATOM 866 N N . ALA A 1 106 ? -7.586 -7.032 7.726 1.00 98.06 106 ALA A N 1
ATOM 867 C CA . ALA A 1 106 ? -6.504 -8.007 7.583 1.00 98.06 106 ALA A CA 1
ATOM 868 C C . ALA A 1 106 ? -6.473 -8.618 6.170 1.00 98.06 106 ALA A C 1
ATOM 870 O O . ALA A 1 106 ? -5.402 -8.761 5.587 1.00 98.06 106 ALA A O 1
ATOM 871 N N . ILE A 1 107 ? -7.643 -8.890 5.577 1.00 98.19 107 ILE A N 1
ATOM 872 C CA . ILE A 1 107 ? -7.740 -9.352 4.182 1.00 98.19 107 ILE A CA 1
ATOM 873 C C . ILE A 1 107 ? -7.160 -8.299 3.231 1.00 98.19 107 ILE A C 1
ATOM 875 O O . ILE A 1 107 ? -6.388 -8.630 2.337 1.00 98.19 107 ILE A O 1
ATOM 879 N N . LEU A 1 108 ? -7.497 -7.023 3.425 1.00 98.69 108 LEU A N 1
ATOM 880 C CA . LEU A 1 108 ? -6.963 -5.942 2.595 1.00 98.69 108 LEU A CA 1
ATOM 881 C C . LEU A 1 108 ? -5.465 -5.713 2.815 1.00 98.69 108 LEU A C 1
ATOM 883 O O . LEU A 1 108 ? -4.759 -5.430 1.852 1.00 98.69 108 LEU A O 1
ATOM 887 N N . ALA A 1 109 ? -4.964 -5.868 4.041 1.00 98.69 109 ALA A N 1
ATOM 8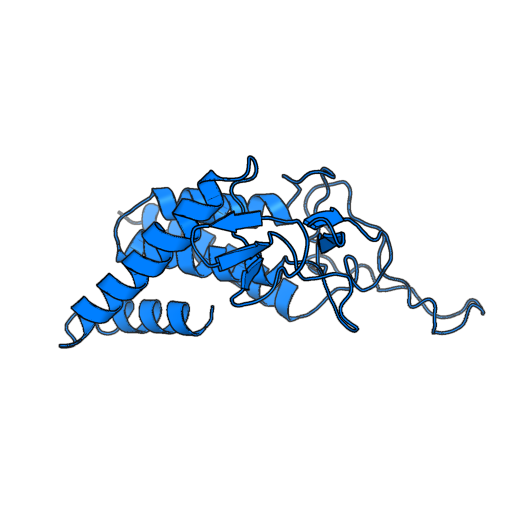88 C CA . ALA A 1 109 ? -3.532 -5.843 4.322 1.00 98.69 109 ALA A CA 1
ATOM 889 C C . ALA A 1 109 ? -2.806 -6.941 3.533 1.00 98.69 109 ALA A C 1
ATOM 891 O O . ALA A 1 109 ? -1.770 -6.670 2.927 1.00 98.69 109 ALA A O 1
ATOM 892 N N . GLN A 1 110 ? -3.394 -8.143 3.467 1.00 98.69 110 GLN A N 1
ATOM 893 C CA . GLN A 1 110 ? -2.825 -9.260 2.714 1.00 98.69 110 GLN A CA 1
ATOM 894 C C . GLN A 1 110 ? -2.755 -8.920 1.228 1.00 98.69 110 GLN A C 1
ATOM 896 O O . GLN A 1 110 ? -1.720 -9.133 0.619 1.00 98.69 110 GLN A O 1
ATOM 901 N N . ARG A 1 111 ? -3.778 -8.263 0.665 1.00 98.75 111 ARG A N 1
ATOM 902 C CA . ARG A 1 111 ? -3.749 -7.809 -0.738 1.00 98.75 111 ARG A CA 1
ATOM 903 C C . ARG A 1 111 ? -2.602 -6.847 -1.049 1.00 98.75 111 ARG A C 1
ATOM 905 O O . ARG A 1 111 ? -2.071 -6.878 -2.155 1.00 98.75 111 ARG A O 1
ATOM 912 N N . GLN A 1 112 ? -2.188 -6.025 -0.082 1.00 98.81 112 GLN A N 1
ATOM 913 C CA . GLN A 1 112 ? -1.034 -5.142 -0.272 1.00 98.81 112 GLN A CA 1
ATOM 914 C C . GLN A 1 112 ? 0.265 -5.949 -0.368 1.00 98.81 112 GLN A C 1
ATOM 916 O O . GLN A 1 112 ? 1.107 -5.662 -1.215 1.00 98.81 112 GLN A O 1
ATOM 921 N N . LEU A 1 113 ? 0.410 -6.972 0.478 1.00 98.62 113 LEU A N 1
ATOM 922 C CA . LEU A 1 113 ? 1.552 -7.882 0.453 1.00 98.62 113 LEU A CA 1
ATOM 923 C C . LEU A 1 113 ? 1.534 -8.781 -0.794 1.00 98.62 113 LEU A C 1
ATOM 925 O O . LEU A 1 113 ? 2.567 -8.952 -1.434 1.00 98.62 113 LEU A O 1
ATOM 929 N N . ASP A 1 114 ? 0.365 -9.291 -1.180 1.00 98.69 114 ASP A N 1
ATOM 930 C CA . ASP A 1 114 ? 0.163 -10.130 -2.363 1.00 98.69 114 ASP A CA 1
ATOM 931 C C . ASP A 1 114 ? 0.683 -9.433 -3.627 1.00 98.69 114 ASP A C 1
ATOM 933 O O . ASP A 1 114 ? 1.363 -10.058 -4.438 1.00 98.69 114 ASP A O 1
ATOM 937 N N . TRP A 1 115 ? 0.436 -8.125 -3.773 1.00 98.75 115 TRP A N 1
ATOM 938 C CA . TRP A 1 115 ? 0.969 -7.334 -4.887 1.00 98.75 115 TRP A CA 1
ATOM 939 C C . TRP A 1 115 ? 2.500 -7.354 -4.939 1.00 98.75 115 TRP A C 1
ATOM 941 O O . TRP A 1 115 ? 3.078 -7.565 -6.007 1.00 98.75 115 TRP A O 1
ATOM 951 N N . ILE A 1 116 ? 3.155 -7.160 -3.789 1.00 98.69 116 ILE A N 1
ATOM 952 C CA . ILE A 1 116 ? 4.621 -7.164 -3.652 1.00 98.69 116 ILE A CA 1
ATOM 953 C C . ILE A 1 116 ? 5.181 -8.557 -3.995 1.00 98.69 116 ILE A C 1
ATOM 955 O O . ILE A 1 116 ? 6.238 -8.658 -4.628 1.00 98.69 116 ILE A O 1
ATOM 959 N N . LEU A 1 117 ? 4.444 -9.611 -3.623 1.00 98.44 117 LEU A N 1
ATOM 960 C CA . LEU A 1 117 ? 4.805 -11.022 -3.791 1.00 98.44 117 LEU A CA 1
ATOM 961 C C . LEU A 1 117 ? 4.400 -11.646 -5.138 1.00 98.44 117 LEU A C 1
ATOM 963 O O . LEU A 1 117 ? 4.666 -12.826 -5.360 1.00 98.44 117 LEU A O 1
ATOM 967 N N . GLY A 1 118 ? 3.800 -10.881 -6.052 1.00 98.00 118 GLY A N 1
ATOM 968 C CA . GLY A 1 118 ? 3.563 -11.327 -7.430 1.00 98.00 118 GLY A CA 1
ATOM 969 C C . GLY A 1 118 ? 2.114 -11.404 -7.885 1.00 98.00 118 GLY A C 1
ATOM 970 O O . GLY A 1 118 ? 1.880 -11.620 -9.070 1.00 98.00 118 GLY A O 1
ATOM 971 N N . VAL A 1 119 ? 1.133 -11.143 -7.020 1.00 98.19 119 VAL A N 1
ATOM 972 C CA . VAL A 1 119 ? -0.274 -10.989 -7.428 1.00 98.19 119 VAL A CA 1
ATOM 973 C C . VAL A 1 119 ? -0.477 -9.584 -7.992 1.00 98.19 119 VAL A C 1
ATOM 975 O O . VAL A 1 119 ? -1.086 -8.705 -7.386 1.00 98.19 119 VAL A O 1
ATOM 978 N N . ASN A 1 120 ? 0.101 -9.357 -9.164 1.00 98.00 120 ASN A N 1
ATOM 979 C CA . ASN A 1 120 ? 0.067 -8.098 -9.891 1.00 98.00 120 ASN A CA 1
ATOM 980 C C . ASN A 1 120 ? 0.012 -8.360 -11.405 1.00 98.00 120 ASN A C 1
ATOM 982 O O . ASN A 1 120 ? 0.092 -9.500 -11.861 1.00 98.00 120 ASN A O 1
ATOM 986 N N . HIS A 1 121 ? -0.121 -7.295 -12.197 1.00 96.94 121 HIS A N 1
ATOM 987 C CA . HIS A 1 121 ? -0.309 -7.376 -13.652 1.00 96.94 121 HIS A CA 1
ATOM 988 C C . HIS A 1 121 ? 0.814 -8.107 -14.401 1.00 96.94 121 HIS A C 1
ATOM 990 O O . HIS A 1 121 ? 0.587 -8.588 -15.507 1.00 96.94 121 HIS A O 1
ATOM 996 N N . PHE A 1 122 ? 2.011 -8.183 -13.817 1.00 97.56 122 PHE A N 1
ATOM 997 C CA . PHE A 1 122 ? 3.190 -8.771 -14.448 1.00 97.56 122 PHE A CA 1
ATOM 998 C C . PHE A 1 122 ? 3.562 -10.134 -13.857 1.00 97.56 122 PHE A C 1
ATOM 1000 O O . PHE A 1 122 ? 4.570 -10.705 -14.266 1.00 97.56 122 PHE A O 1
ATOM 1007 N N . ASN A 1 123 ? 2.773 -10.661 -12.909 1.00 97.88 123 ASN A N 1
ATOM 1008 C CA . ASN A 1 123 ? 3.056 -11.920 -12.217 1.00 97.88 123 ASN A CA 1
ATOM 1009 C C . ASN A 1 123 ? 4.499 -11.974 -11.669 1.00 97.88 123 ASN A C 1
ATOM 1011 O O . ASN A 1 123 ? 5.199 -12.970 -11.855 1.00 97.88 123 ASN A O 1
ATOM 1015 N N . THR A 1 124 ? 4.972 -10.869 -11.075 1.00 97.50 124 THR A N 1
ATOM 1016 C CA . THR A 1 124 ? 6.382 -10.669 -10.691 1.00 97.50 124 THR A CA 1
ATOM 1017 C C . THR A 1 124 ? 6.544 -10.408 -9.197 1.00 97.50 124 THR A C 1
ATOM 1019 O O . THR A 1 124 ? 5.946 -9.470 -8.663 1.00 97.50 124 THR A O 1
ATOM 1022 N N . CYS A 1 125 ? 7.361 -11.211 -8.510 1.00 98.19 125 CYS A N 1
ATOM 1023 C CA . CYS A 1 125 ? 7.720 -10.935 -7.123 1.00 98.19 125 CYS A CA 1
ATOM 1024 C C . CYS A 1 125 ? 8.882 -9.939 -7.040 1.00 98.19 125 CYS A C 1
ATOM 1026 O O . CYS A 1 125 ? 9.950 -10.142 -7.620 1.00 98.19 125 CYS A O 1
ATOM 1028 N N . THR A 1 126 ? 8.691 -8.886 -6.248 1.00 97.88 126 THR A N 1
ATOM 1029 C CA . THR A 1 126 ? 9.663 -7.795 -6.061 1.00 97.88 126 THR A CA 1
ATOM 1030 C C . THR A 1 126 ? 10.526 -7.958 -4.804 1.00 97.88 126 THR A C 1
ATOM 1032 O O . THR A 1 126 ? 11.328 -7.078 -4.487 1.00 97.88 126 THR A O 1
ATOM 1035 N N . VAL A 1 127 ? 10.388 -9.092 -4.106 1.00 97.88 127 VAL A N 1
ATOM 1036 C CA . VAL A 1 127 ? 11.254 -9.526 -3.002 1.00 97.88 127 VAL A CA 1
ATOM 1037 C C . VAL A 1 127 ? 12.225 -10.566 -3.537 1.00 97.88 127 VAL A C 1
ATOM 1039 O O . VAL A 1 127 ? 11.831 -11.678 -3.877 1.00 97.88 127 VAL A O 1
ATOM 1042 N N . ASN A 1 128 ? 13.497 -10.213 -3.625 1.00 95.44 128 ASN A N 1
ATOM 1043 C CA . ASN A 1 128 ? 14.502 -11.071 -4.224 1.00 95.44 128 ASN A CA 1
ATOM 1044 C C . ASN A 1 128 ? 14.677 -12.379 -3.428 1.00 95.44 128 ASN A C 1
ATOM 1046 O O . ASN A 1 128 ? 14.851 -12.354 -2.209 1.00 95.44 128 ASN A O 1
ATOM 1050 N N . GLY A 1 129 ? 14.649 -13.524 -4.111 1.00 94.19 129 GLY A N 1
ATOM 1051 C CA . GLY A 1 129 ? 14.770 -14.847 -3.487 1.00 94.19 129 GLY A CA 1
ATOM 1052 C C . GLY A 1 129 ? 13.476 -15.404 -2.879 1.00 94.19 129 GLY A C 1
ATOM 1053 O O . GLY A 1 129 ? 13.524 -16.450 -2.237 1.00 94.19 129 GLY A O 1
ATOM 1054 N N . VAL A 1 130 ? 12.328 -14.743 -3.076 1.00 95.75 130 VAL A N 1
ATOM 1055 C CA . VAL A 1 130 ? 11.003 -15.220 -2.641 1.00 95.75 130 VAL A CA 1
ATOM 1056 C C . VAL A 1 130 ? 10.059 -15.296 -3.839 1.00 95.75 130 VAL A C 1
ATOM 1058 O O . VAL A 1 130 ? 9.863 -14.309 -4.528 1.00 95.75 130 VAL A O 1
ATOM 1061 N N . GLY A 1 131 ? 9.395 -16.424 -4.078 1.00 94.25 131 GLY A N 1
ATOM 1062 C CA . GLY A 1 131 ? 8.475 -16.544 -5.218 1.00 94.25 131 GLY A CA 1
ATOM 1063 C C . GLY A 1 131 ? 9.204 -16.611 -6.567 1.00 94.25 131 GLY A C 1
ATOM 1064 O O . GLY A 1 131 ? 10.263 -17.226 -6.669 1.00 94.25 131 GLY A O 1
ATOM 1065 N N . HIS A 1 132 ? 8.611 -16.036 -7.621 1.00 94.88 132 HIS A N 1
ATOM 1066 C CA . HIS A 1 132 ? 9.065 -16.230 -9.005 1.00 94.88 132 HIS A CA 1
ATOM 1067 C C . HIS A 1 132 ? 9.013 -14.948 -9.850 1.00 94.88 132 HIS A C 1
ATOM 1069 O O . HIS A 1 132 ? 8.444 -13.931 -9.447 1.00 94.88 132 HIS A O 1
ATOM 1075 N N . ASN A 1 133 ? 9.592 -15.036 -11.055 1.00 96.12 133 ASN A N 1
ATOM 1076 C CA . ASN A 1 133 ? 9.587 -13.997 -12.091 1.00 96.12 133 ASN A CA 1
ATOM 1077 C C . ASN A 1 133 ? 10.137 -12.648 -11.615 1.00 96.12 133 ASN A C 1
ATOM 1079 O O . ASN A 1 133 ? 9.555 -11.609 -11.916 1.00 96.12 133 ASN A O 1
ATOM 1083 N N . HIS A 1 134 ? 11.232 -12.655 -10.854 1.00 95.56 134 HIS A N 1
ATOM 1084 C CA . HIS A 1 134 ? 11.870 -11.428 -10.378 1.00 95.56 134 HIS A CA 1
ATOM 1085 C C . HIS A 1 134 ? 12.209 -10.478 -11.536 1.00 95.56 134 HIS A C 1
ATOM 1087 O O . HIS A 1 134 ? 12.733 -10.944 -12.554 1.00 95.56 134 HIS A O 1
ATOM 1093 N N . PRO A 1 135 ? 11.965 -9.161 -11.392 1.00 94.00 135 PRO A N 1
ATOM 1094 C CA .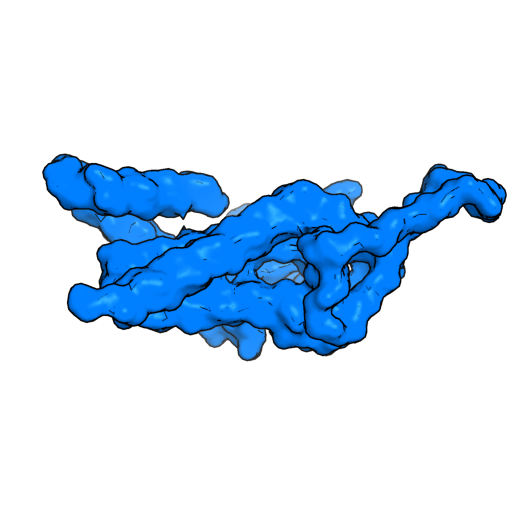 PRO A 1 135 ? 12.459 -8.188 -12.354 1.00 94.00 135 PRO A CA 1
ATOM 1095 C C . PRO A 1 135 ? 13.983 -8.254 -12.462 1.00 94.00 135 PRO A C 1
ATOM 1097 O O . PRO A 1 135 ? 14.675 -8.647 -11.517 1.00 94.00 135 PRO A O 1
ATOM 1100 N N . LYS A 1 136 ? 14.532 -7.808 -13.591 1.00 91.12 136 LYS A N 1
ATOM 1101 C CA . LYS A 1 136 ? 15.975 -7.623 -13.724 1.00 91.12 136 LYS A CA 1
ATOM 1102 C C . LYS A 1 136 ? 16.455 -6.649 -12.671 1.00 91.12 136 LYS A C 1
ATOM 1104 O O . LYS A 1 136 ? 15.831 -5.624 -12.407 1.00 91.12 136 LYS A O 1
ATOM 1109 N N . HIS A 1 137 ? 17.611 -6.962 -12.116 1.00 87.44 137 HIS A N 1
ATOM 1110 C CA . HIS A 1 137 ? 18.244 -6.110 -11.132 1.00 87.44 137 HIS A CA 1
ATOM 1111 C C . HIS A 1 137 ? 18.616 -4.783 -11.778 1.00 87.44 137 HIS A C 1
ATOM 1113 O O . HIS A 1 137 ? 18.907 -4.716 -12.975 1.00 87.44 137 HIS A O 1
ATOM 1119 N N . TYR A 1 138 ? 18.588 -3.721 -10.984 1.00 87.56 138 TYR A N 1
ATOM 1120 C CA . TYR A 1 138 ? 19.006 -2.418 -11.461 1.00 87.56 138 TYR A CA 1
ATOM 1121 C C . TYR A 1 138 ? 20.485 -2.419 -11.886 1.00 87.56 138 TYR A C 1
ATOM 1123 O O . TYR A 1 138 ? 21.365 -2.942 -11.198 1.00 87.56 138 TYR A O 1
ATOM 1131 N N . TYR A 1 139 ? 20.744 -1.793 -13.034 1.00 78.81 139 TYR A N 1
ATOM 1132 C CA . TYR A 1 139 ? 22.082 -1.448 -13.506 1.00 78.81 139 TYR A CA 1
ATOM 1133 C C . TYR A 1 139 ? 22.151 0.069 -13.747 1.00 78.81 139 TYR A C 1
ATOM 1135 O O . TYR A 1 139 ? 21.422 0.571 -14.611 1.00 78.81 139 TYR A O 1
ATOM 1143 N N . PRO A 1 140 ? 23.011 0.823 -13.034 1.00 69.38 140 PRO A N 1
ATOM 1144 C CA . PRO A 1 140 ? 23.166 2.259 -13.255 1.00 69.38 140 PRO A CA 1
ATOM 1145 C C . PRO A 1 140 ? 23.689 2.552 -14.666 1.00 69.38 140 PRO A C 1
ATOM 1147 O O . PRO A 1 140 ? 24.880 2.453 -14.948 1.00 69.38 140 PRO A O 1
ATOM 1150 N N . SER A 1 141 ? 22.800 2.931 -15.589 1.00 60.25 141 SER A N 1
ATOM 1151 C CA . SER A 1 141 ? 23.157 3.158 -17.000 1.00 60.25 141 SER A CA 1
ATOM 1152 C C . SER A 1 141 ? 24.077 4.368 -17.225 1.00 60.25 141 SER A C 1
ATOM 1154 O O . SER A 1 141 ? 24.676 4.510 -18.288 1.00 60.25 141 SER A O 1
ATOM 1156 N N . ASN A 1 142 ? 24.163 5.257 -16.238 1.00 56.41 142 ASN A N 1
ATOM 1157 C CA . ASN A 1 142 ? 24.996 6.459 -16.203 1.00 56.41 142 ASN A CA 1
ATOM 1158 C C . ASN A 1 142 ? 26.348 6.245 -15.498 1.00 56.41 142 ASN A C 1
ATOM 1160 O O . ASN A 1 142 ? 27.167 7.161 -15.484 1.00 56.41 142 ASN A O 1
ATOM 1164 N N . TRP A 1 143 ? 26.622 5.045 -14.978 1.00 53.62 143 TRP A N 1
ATOM 1165 C CA . TRP A 1 143 ? 27.890 4.706 -14.334 1.00 53.62 143 TRP A CA 1
ATOM 1166 C C . TRP A 1 143 ? 28.677 3.706 -15.194 1.00 53.62 143 TRP A C 1
ATOM 1168 O O . TRP A 1 143 ? 28.808 2.532 -14.877 1.00 53.62 143 TRP A O 1
ATOM 1178 N N . ASN A 1 144 ? 29.187 4.222 -16.316 1.00 45.91 144 ASN A N 1
ATOM 1179 C CA . ASN A 1 144 ? 30.168 3.611 -17.218 1.00 45.91 144 ASN A CA 1
ATOM 1180 C C . ASN A 1 144 ? 29.762 2.299 -17.935 1.00 45.91 144 ASN A C 1
ATOM 1182 O O . ASN A 1 144 ? 29.768 1.210 -17.372 1.00 45.91 144 ASN A O 1
ATOM 1186 N N . ARG A 1 145 ? 29.558 2.393 -19.259 1.00 51.47 145 ARG A N 1
ATOM 1187 C CA . ARG A 1 145 ? 29.442 1.234 -20.170 1.00 51.47 145 ARG A CA 1
ATOM 1188 C C . ARG A 1 145 ? 30.742 0.413 -20.278 1.00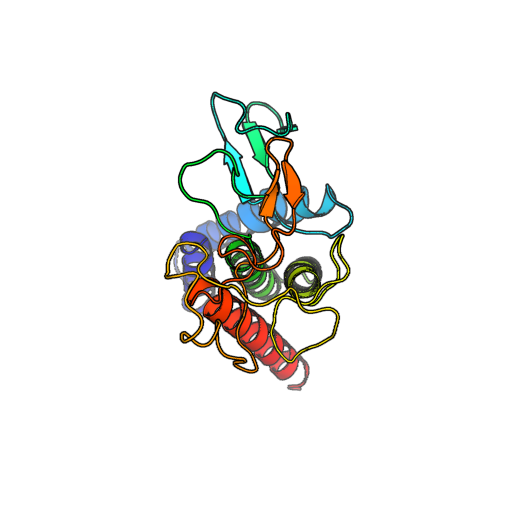 51.47 145 ARG A C 1
ATOM 1190 O O . ARG A 1 145 ? 30.723 -0.650 -20.889 1.00 51.47 145 ARG A O 1
ATOM 1197 N N . ASN A 1 146 ? 31.847 0.855 -19.667 1.00 51.44 146 ASN A N 1
ATOM 1198 C CA . ASN A 1 146 ? 33.087 0.086 -19.540 1.00 51.44 146 ASN A CA 1
ATOM 1199 C C . ASN A 1 146 ? 33.025 -0.855 -18.320 1.00 51.44 146 ASN A C 1
ATOM 1201 O O . ASN A 1 146 ? 33.634 -0.623 -17.280 1.00 51.44 146 ASN A O 1
ATOM 1205 N N . ALA A 1 147 ? 32.239 -1.916 -18.475 1.00 51.66 147 ALA A N 1
ATOM 1206 C CA . ALA A 1 147 ? 32.624 -3.309 -18.230 1.00 51.66 147 ALA A CA 1
ATOM 1207 C C . ALA A 1 147 ? 33.278 -3.770 -16.903 1.00 51.66 147 ALA A C 1
ATOM 1209 O O . ALA A 1 147 ? 33.774 -4.887 -16.904 1.00 51.66 147 ALA A O 1
ATOM 1210 N N . ASN A 1 148 ? 33.270 -3.034 -15.781 1.00 53.53 148 ASN A N 1
ATOM 1211 C CA . ASN A 1 148 ? 33.887 -3.539 -14.530 1.00 53.53 148 ASN A CA 1
ATOM 1212 C C . ASN A 1 148 ? 33.133 -3.245 -13.218 1.00 53.53 148 ASN A C 1
ATOM 1214 O O . ASN A 1 148 ? 33.656 -3.544 -12.146 1.00 53.53 148 ASN A O 1
ATOM 1218 N N . TYR A 1 149 ? 31.917 -2.695 -13.261 1.00 54.81 149 TYR A N 1
ATOM 1219 C CA . TYR A 1 149 ? 31.101 -2.561 -12.049 1.00 54.81 149 TYR A CA 1
ATOM 1220 C C . TYR A 1 149 ? 30.101 -3.714 -11.945 1.00 54.81 149 TYR A C 1
ATOM 1222 O O . TYR A 1 149 ? 29.332 -3.926 -12.888 1.00 54.81 149 TYR A O 1
ATOM 1230 N N . PRO A 1 150 ? 30.085 -4.466 -10.827 1.00 62.06 150 PRO A N 1
ATOM 1231 C CA . PRO A 1 150 ? 29.041 -5.450 -10.613 1.00 62.06 150 PRO A CA 1
ATOM 1232 C C . PRO A 1 150 ? 27.697 -4.715 -10.565 1.00 62.06 150 PRO A C 1
ATOM 1234 O O . PRO A 1 150 ? 27.583 -3.651 -9.953 1.00 62.06 150 PRO A O 1
ATOM 1237 N N . GLY A 1 151 ? 26.684 -5.268 -11.237 1.00 66.31 151 GLY A N 1
ATOM 1238 C CA . GLY A 1 151 ? 25.305 -4.799 -11.079 1.00 66.31 151 GLY A CA 1
ATOM 1239 C C . GLY A 1 151 ? 24.862 -4.853 -9.621 1.00 66.31 151 GLY A C 1
ATOM 1240 O O . GLY A 1 151 ? 25.577 -5.396 -8.774 1.00 66.31 151 GLY A O 1
ATOM 1241 N N . THR A 1 152 ? 23.669 -4.329 -9.319 1.00 78.88 152 THR A N 1
ATOM 1242 C CA . THR A 1 152 ? 23.117 -4.452 -7.965 1.00 78.88 152 THR A CA 1
ATOM 1243 C C . THR A 1 152 ? 23.196 -5.920 -7.514 1.00 78.88 152 THR A C 1
ATOM 1245 O O . THR A 1 152 ? 22.618 -6.792 -8.179 1.00 78.88 152 THR A O 1
ATOM 1248 N N . PRO A 1 153 ? 23.942 -6.219 -6.430 1.00 83.81 153 PRO A N 1
ATOM 1249 C CA . PRO A 1 153 ? 24.225 -7.591 -6.043 1.00 83.81 153 PRO A CA 1
ATOM 1250 C C . PRO A 1 153 ? 22.931 -8.328 -5.719 1.00 83.81 153 PRO A C 1
ATOM 1252 O O . PRO A 1 153 ? 21.936 -7.733 -5.309 1.00 83.81 153 PRO A O 1
ATOM 1255 N N . VAL A 1 154 ? 22.936 -9.647 -5.885 1.00 87.94 154 VAL A N 1
ATOM 1256 C CA . VAL A 1 154 ? 21.812 -10.477 -5.454 1.00 87.94 154 VAL A CA 1
ATOM 1257 C C . VAL A 1 154 ? 21.833 -10.533 -3.929 1.00 87.94 154 VAL A C 1
ATOM 1259 O O . VAL A 1 154 ? 22.668 -11.213 -3.342 1.00 87.94 154 VAL A O 1
ATOM 1262 N N . ILE A 1 155 ? 20.924 -9.802 -3.289 1.00 92.06 155 ILE A N 1
ATOM 1263 C CA . ILE A 1 155 ? 20.737 -9.820 -1.836 1.00 92.06 155 ILE A CA 1
ATOM 1264 C C . ILE A 1 155 ? 19.418 -10.552 -1.563 1.00 92.06 155 ILE A C 1
ATOM 1266 O O . ILE A 1 155 ? 18.359 -9.999 -1.877 1.00 92.06 155 ILE A O 1
ATOM 1270 N N . PRO A 1 156 ? 19.439 -11.798 -1.056 1.00 93.31 156 PRO A N 1
ATOM 1271 C CA . PRO A 1 156 ? 18.219 -12.498 -0.665 1.00 93.31 156 PRO A CA 1
ATOM 1272 C C . PRO A 1 156 ? 17.418 -11.685 0.359 1.00 93.31 156 PRO A C 1
ATOM 1274 O O . PRO A 1 156 ? 17.982 -11.120 1.293 1.00 93.31 156 PRO A O 1
ATOM 1277 N N . GLY A 1 157 ? 16.105 -11.598 0.162 1.00 94.25 157 GLY A N 1
ATOM 1278 C CA . GLY A 1 157 ? 15.192 -10.809 0.987 1.00 94.25 157 GLY A CA 1
ATOM 1279 C C . GLY A 1 157 ? 15.167 -9.309 0.677 1.00 94.25 157 GLY A C 1
ATOM 1280 O O . GLY A 1 157 ? 14.311 -8.609 1.214 1.00 94.25 157 GLY A O 1
ATOM 1281 N N . ALA A 1 158 ? 16.046 -8.793 -0.192 1.00 95.94 158 ALA A N 1
ATOM 1282 C CA . ALA A 1 158 ? 15.982 -7.391 -0.596 1.00 95.94 158 ALA A CA 1
ATOM 1283 C C . ALA A 1 158 ? 14.697 -7.098 -1.379 1.00 95.94 158 ALA A C 1
ATOM 1285 O O . ALA A 1 158 ? 14.255 -7.903 -2.199 1.00 95.94 158 ALA A O 1
ATOM 1286 N N . VAL A 1 159 ? 14.109 -5.927 -1.138 1.00 97.94 159 VAL A N 1
ATOM 1287 C CA . VAL A 1 159 ? 12.846 -5.514 -1.758 1.00 97.94 159 VAL A CA 1
ATOM 1288 C C . VAL A 1 159 ? 13.112 -4.364 -2.715 1.00 97.94 159 VAL A C 1
ATOM 1290 O O . VAL A 1 159 ? 13.675 -3.336 -2.328 1.00 97.94 159 VAL A O 1
ATOM 1293 N N . MET A 1 160 ? 12.714 -4.550 -3.970 1.00 97.44 160 MET A N 1
ATOM 1294 C CA . MET A 1 160 ? 12.808 -3.521 -5.001 1.00 97.44 160 MET A CA 1
ATOM 1295 C C . MET A 1 160 ? 11.779 -2.408 -4.763 1.00 97.44 160 MET A C 1
ATOM 1297 O O . MET A 1 160 ? 10.783 -2.605 -4.063 1.00 97.44 160 MET A O 1
ATOM 1301 N N . ASN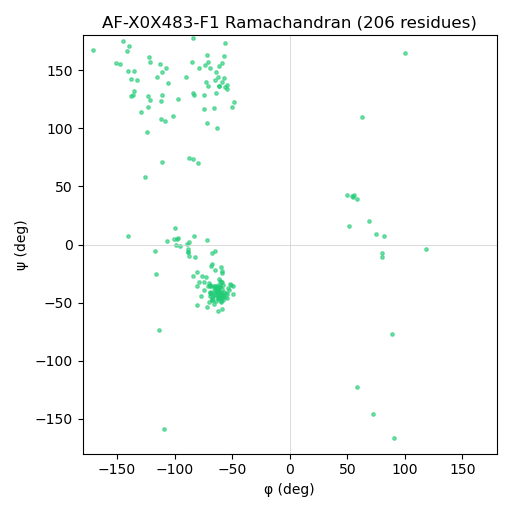 A 1 161 ? 11.977 -1.254 -5.401 1.00 97.88 161 ASN A N 1
ATOM 1302 C CA . ASN A 1 161 ? 10.986 -0.174 -5.452 1.00 97.88 161 ASN A CA 1
ATOM 1303 C C . ASN A 1 161 ? 9.586 -0.657 -5.865 1.00 97.88 161 ASN A C 1
ATOM 1305 O O . ASN A 1 161 ? 8.578 -0.209 -5.313 1.00 97.88 161 ASN A O 1
ATOM 1309 N N . GLY A 1 162 ? 9.525 -1.630 -6.773 1.00 97.62 162 GLY A N 1
ATOM 1310 C CA . GLY A 1 162 ? 8.295 -2.279 -7.202 1.00 97.62 162 GLY A CA 1
ATOM 1311 C C . GLY A 1 162 ? 7.646 -1.592 -8.392 1.00 97.62 162 GLY A C 1
ATOM 1312 O O . GLY A 1 162 ? 8.260 -0.783 -9.079 1.00 97.62 162 GLY A O 1
ATOM 1313 N N . LEU A 1 163 ? 6.393 -1.940 -8.670 1.00 97.69 163 LEU A N 1
ATOM 1314 C CA . LEU A 1 163 ? 5.680 -1.419 -9.837 1.00 97.69 163 LEU A CA 1
ATOM 1315 C C . LEU A 1 163 ? 5.325 0.059 -9.652 1.00 97.69 163 LEU A C 1
ATOM 1317 O O . LEU A 1 163 ? 4.868 0.461 -8.581 1.00 97.69 163 LEU A O 1
ATOM 1321 N N . GLY A 1 164 ? 5.532 0.854 -10.699 1.00 96.38 164 GLY A N 1
ATOM 1322 C CA . GLY A 1 164 ? 5.069 2.237 -10.779 1.00 96.38 164 GLY A CA 1
ATOM 1323 C C . GLY A 1 164 ? 3.9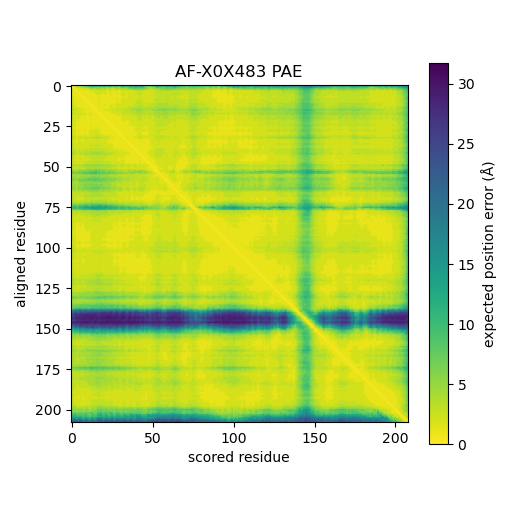26 2.396 -11.770 1.00 96.38 164 GLY A C 1
ATOM 1324 O O . GLY A 1 164 ? 3.240 1.426 -12.097 1.00 96.38 164 GLY A O 1
ATOM 1325 N N . GLY A 1 165 ? 3.732 3.626 -12.244 1.00 96.19 165 GLY A N 1
ATOM 1326 C CA . GLY A 1 165 ? 2.681 3.981 -13.194 1.00 96.19 165 GLY A CA 1
ATOM 1327 C C . GLY A 1 165 ? 3.227 4.603 -14.472 1.00 96.19 165 GLY A C 1
ATOM 1328 O O . GLY A 1 165 ? 4.350 5.093 -14.484 1.00 96.19 165 GLY A O 1
ATOM 1329 N N . THR A 1 166 ? 2.430 4.608 -15.538 1.00 96.56 166 THR A N 1
ATOM 1330 C CA . THR A 1 166 ? 2.602 5.530 -16.674 1.00 96.56 166 THR A CA 1
ATOM 1331 C C . THR A 1 166 ? 1.931 6.875 -16.380 1.00 96.56 166 THR A C 1
ATOM 1333 O O . THR A 1 166 ? 1.264 7.026 -15.355 1.00 96.56 166 THR A O 1
ATOM 1336 N N . VAL A 1 167 ? 2.022 7.851 -17.288 1.00 95.25 167 VAL A N 1
ATOM 1337 C CA . VAL A 1 167 ? 1.304 9.138 -17.167 1.00 95.25 167 VAL A CA 1
ATOM 1338 C C . VAL A 1 167 ? -0.214 8.928 -17.076 1.00 95.25 167 VAL A C 1
ATOM 1340 O O . VAL A 1 167 ? -0.895 9.611 -16.318 1.00 95.25 167 VAL A O 1
ATOM 1343 N N . GLU A 1 168 ? -0.735 7.899 -17.734 1.00 96.25 168 GLU A N 1
ATOM 1344 C CA . GLU A 1 168 ? -2.141 7.475 -17.721 1.00 96.25 168 GLU A CA 1
ATOM 1345 C C . GLU A 1 168 ? -2.496 6.596 -16.505 1.00 96.25 168 GLU A C 1
ATOM 1347 O O . GLU A 1 168 ? -3.599 6.052 -16.411 1.00 96.25 168 GLU A O 1
ATOM 1352 N N . ASP A 1 169 ? -1.570 6.453 -15.552 1.00 96.62 169 ASP A N 1
ATOM 1353 C CA . ASP A 1 169 ? -1.744 5.676 -14.322 1.00 96.62 169 ASP A CA 1
ATOM 1354 C C . ASP A 1 169 ? -2.082 4.202 -14.617 1.00 96.62 169 ASP A C 1
ATOM 1356 O O . ASP A 1 169 ? -2.925 3.578 -13.963 1.00 96.62 169 ASP A O 1
ATOM 1360 N N . HIS A 1 170 ? -1.433 3.652 -15.648 1.00 96.06 170 HIS A N 1
ATOM 1361 C CA . HIS A 1 170 ? -1.378 2.218 -15.909 1.00 96.06 170 HIS A CA 1
ATOM 1362 C C . HIS A 1 170 ? -0.167 1.598 -15.205 1.00 96.06 170 HIS A C 1
ATOM 1364 O O . HIS A 1 170 ? 0.878 2.242 -15.156 1.00 96.06 170 HIS A O 1
ATOM 1370 N N . PRO A 1 171 ? -0.266 0.360 -14.688 1.00 96.56 171 PRO A N 1
ATOM 1371 C CA . PRO A 1 171 ? 0.864 -0.330 -14.073 1.00 96.56 171 PRO A CA 1
ATOM 1372 C C . PRO A 1 171 ? 2.064 -0.391 -15.014 1.00 96.56 171 PRO A C 1
ATOM 1374 O O . PRO A 1 171 ? 1.929 -0.760 -16.181 1.00 96.56 171 PRO A O 1
ATOM 1377 N N . TYR A 1 172 ? 3.243 -0.080 -14.489 1.00 96.31 172 TYR A N 1
ATOM 1378 C CA . TYR A 1 172 ? 4.463 -0.004 -15.274 1.00 96.31 172 TYR A CA 1
ATOM 1379 C C . TYR A 1 172 ? 5.645 -0.637 -14.537 1.00 96.31 172 TYR A C 1
ATOM 1381 O O . TYR A 1 172 ? 5.938 -0.307 -13.385 1.00 96.31 172 TYR A O 1
ATOM 1389 N N . LEU A 1 173 ? 6.323 -1.559 -15.224 1.00 96.25 173 LEU A N 1
ATOM 1390 C CA . LEU A 1 173 ? 7.561 -2.193 -14.784 1.00 96.25 173 LEU A CA 1
ATOM 1391 C C . LEU A 1 173 ? 8.705 -1.725 -15.687 1.00 96.25 173 LEU A C 1
ATOM 1393 O O . LEU A 1 173 ? 8.797 -2.137 -16.843 1.00 96.25 173 LEU A O 1
ATOM 1397 N N . MET A 1 174 ? 9.594 -0.888 -15.157 1.00 93.75 174 MET A N 1
ATOM 1398 C CA . MET A 1 174 ? 10.807 -0.469 -15.857 1.00 93.75 174 MET A CA 1
ATOM 1399 C C . MET A 1 174 ? 11.931 -1.466 -15.592 1.00 93.75 174 MET A C 1
ATOM 1401 O O . MET A 1 174 ? 12.851 -1.204 -14.820 1.00 93.75 174 MET A O 1
ATOM 1405 N N . ASP A 1 175 ? 11.834 -2.625 -16.231 1.00 91.06 175 ASP A N 1
ATOM 1406 C CA . ASP A 1 175 ? 12.742 -3.748 -16.014 1.00 91.06 175 ASP A CA 1
ATOM 1407 C C . ASP A 1 175 ? 14.231 -3.326 -16.052 1.00 91.06 175 ASP A C 1
ATOM 1409 O O . ASP A 1 175 ? 14.704 -2.726 -17.022 1.00 91.06 175 ASP A O 1
ATOM 1413 N N . GLY A 1 176 ? 14.968 -3.589 -14.966 1.00 90.25 176 GLY A N 1
ATOM 1414 C CA . GLY A 1 176 ? 16.380 -3.218 -14.802 1.00 90.25 176 GLY A CA 1
ATOM 1415 C C . GLY A 1 176 ? 16.668 -1.734 -14.525 1.00 90.25 176 GLY A C 1
ATOM 1416 O O . GLY A 1 176 ? 17.831 -1.323 -14.549 1.00 90.25 176 GLY A O 1
ATOM 1417 N N . ARG A 1 177 ? 15.651 -0.903 -14.265 1.00 91.12 177 ARG A N 1
ATOM 1418 C CA . ARG A 1 177 ? 15.797 0.541 -13.994 1.00 91.12 177 ARG A CA 1
ATOM 1419 C C . ARG A 1 177 ? 15.560 0.854 -12.524 1.00 91.12 177 ARG A C 1
ATOM 1421 O O . ARG A 1 177 ? 14.791 0.171 -11.853 1.00 91.12 177 ARG A O 1
ATOM 1428 N N . TRP A 1 178 ? 16.194 1.915 -12.030 1.00 92.06 178 TRP A N 1
ATOM 1429 C CA . TRP A 1 178 ? 16.147 2.246 -10.607 1.00 92.06 178 TRP A CA 1
ATOM 1430 C C . TRP A 1 178 ? 14.727 2.510 -10.113 1.00 92.06 178 TRP A C 1
ATOM 1432 O O . TRP A 1 178 ? 14.375 2.065 -9.028 1.00 92.06 178 TRP A O 1
ATOM 1442 N N . GLN A 1 179 ? 13.872 3.118 -10.940 1.00 95.06 179 GLN A N 1
ATOM 1443 C CA . GLN A 1 179 ? 12.495 3.438 -10.570 1.00 95.06 179 GLN A CA 1
ATOM 1444 C C . GLN A 1 179 ? 11.722 2.229 -10.041 1.00 95.06 179 GLN A C 1
ATOM 1446 O O . GLN A 1 179 ? 10.976 2.370 -9.078 1.00 95.06 179 GLN A O 1
ATOM 1451 N N . THR A 1 180 ? 11.914 1.042 -10.622 1.00 95.81 180 THR A N 1
ATOM 1452 C CA . THR A 1 180 ? 11.156 -0.157 -10.233 1.00 95.81 180 THR A CA 1
ATOM 1453 C C . THR A 1 180 ? 12.011 -1.275 -9.645 1.00 95.81 180 THR A C 1
ATOM 1455 O O . THR A 1 180 ? 11.497 -2.073 -8.866 1.00 95.81 180 THR A O 1
ATOM 1458 N N . CYS A 1 181 ? 13.301 -1.339 -9.980 1.00 95.19 181 CYS A N 1
ATOM 1459 C CA . CYS A 1 181 ? 14.155 -2.505 -9.731 1.00 95.19 181 CYS A CA 1
ATOM 1460 C C . CYS A 1 181 ? 15.336 -2.245 -8.785 1.00 95.19 181 CYS A C 1
ATOM 1462 O O . CYS A 1 181 ? 16.061 -3.180 -8.448 1.00 95.19 181 CYS A O 1
ATOM 1464 N N . GLU A 1 182 ? 15.568 -1.000 -8.362 1.00 94.19 182 GLU A N 1
ATOM 1465 C CA . GLU A 1 182 ? 16.557 -0.718 -7.319 1.00 94.19 182 GLU A CA 1
ATOM 1466 C C . GLU A 1 182 ? 16.032 -1.185 -5.960 1.00 94.19 182 GLU A C 1
ATOM 1468 O O . GLU A 1 182 ? 14.851 -1.015 -5.642 1.00 94.19 182 GLU A O 1
ATOM 1473 N N . TYR A 1 183 ? 16.914 -1.774 -5.153 1.00 94.69 183 TYR A N 1
ATOM 1474 C CA . TYR A 1 183 ? 16.619 -2.021 -3.748 1.00 94.69 183 TYR A CA 1
ATOM 1475 C C . TYR A 1 183 ? 16.693 -0.720 -2.983 1.00 94.69 183 TYR A C 1
ATOM 1477 O O . TYR A 1 183 ? 17.711 -0.031 -3.019 1.00 94.69 183 TYR A O 1
ATOM 1485 N N . PHE A 1 184 ? 15.644 -0.425 -2.228 1.00 95.12 184 PHE A N 1
ATOM 1486 C CA . PHE A 1 184 ? 15.618 0.789 -1.440 1.00 95.12 184 PHE A CA 1
ATOM 1487 C C . PHE A 1 184 ? 15.099 0.514 -0.036 1.00 95.12 184 PHE A C 1
ATOM 1489 O O . PHE A 1 184 ? 14.071 -0.139 0.158 1.00 95.12 184 PHE A O 1
ATOM 1496 N N . THR A 1 185 ? 15.822 1.027 0.959 1.00 95.94 185 THR A N 1
ATOM 1497 C CA . THR A 1 185 ? 15.588 0.762 2.383 1.00 95.94 185 THR A CA 1
ATOM 1498 C C . THR A 1 185 ? 14.131 0.952 2.816 1.00 95.94 185 THR A C 1
ATOM 1500 O O . THR A 1 185 ? 13.625 0.077 3.516 1.00 95.94 185 THR A O 1
ATOM 1503 N N . PRO A 1 186 ? 13.392 1.999 2.386 1.00 96.62 186 PRO A N 1
ATOM 1504 C CA . PRO A 1 186 ? 11.989 2.147 2.770 1.00 96.62 186 PRO A CA 1
ATOM 1505 C C . PRO A 1 186 ? 11.102 0.979 2.319 1.00 96.62 186 PRO A C 1
ATOM 1507 O O . PRO A 1 186 ? 10.206 0.586 3.065 1.00 96.62 186 PRO A O 1
ATOM 1510 N N . MET A 1 187 ? 11.364 0.417 1.135 1.00 97.25 187 MET A N 1
ATOM 1511 C CA . MET A 1 187 ? 10.615 -0.709 0.564 1.00 97.25 187 MET A CA 1
ATOM 1512 C C . MET A 1 187 ? 10.857 -1.973 1.385 1.00 97.25 187 MET A C 1
ATOM 1514 O O . MET A 1 187 ? 9.911 -2.658 1.777 1.00 97.25 187 MET A O 1
ATOM 1518 N N . LEU A 1 188 ? 12.129 -2.229 1.703 1.00 97.38 188 LEU A N 1
ATOM 1519 C CA . LEU A 1 188 ? 12.557 -3.351 2.530 1.00 97.38 188 LEU A CA 1
ATOM 1520 C C . LEU A 1 188 ? 11.968 -3.258 3.939 1.00 97.38 188 LEU A C 1
ATOM 1522 O O . LEU A 1 188 ? 11.247 -4.158 4.362 1.00 97.38 188 LEU A O 1
ATOM 1526 N N . CYS A 1 189 ? 12.225 -2.159 4.652 1.00 97.88 189 CYS A N 1
ATOM 1527 C CA . CYS A 1 189 ? 11.850 -2.027 6.057 1.00 97.88 189 CYS A CA 1
ATOM 1528 C C . CYS A 1 189 ? 10.337 -2.125 6.275 1.00 97.88 189 CYS A C 1
ATOM 1530 O O . CYS A 1 189 ? 9.904 -2.811 7.197 1.00 97.88 189 CYS A O 1
ATOM 1532 N N . HIS A 1 190 ? 9.517 -1.490 5.431 1.00 98.38 190 HIS A N 1
ATOM 1533 C CA . HIS A 1 190 ? 8.064 -1.567 5.600 1.00 98.38 190 HIS A CA 1
ATOM 1534 C C . HIS A 1 190 ? 7.494 -2.924 5.181 1.00 98.38 190 HIS A C 1
ATOM 1536 O O . HIS A 1 190 ? 6.530 -3.375 5.793 1.00 98.38 190 HIS A O 1
ATOM 1542 N N . THR A 1 191 ? 8.078 -3.598 4.187 1.00 98.38 191 THR A N 1
ATOM 1543 C CA . THR A 1 191 ? 7.663 -4.966 3.830 1.00 98.38 191 THR A CA 1
ATOM 1544 C C . THR A 1 191 ? 8.004 -5.939 4.956 1.00 98.38 191 THR A C 1
ATOM 1546 O O . THR A 1 191 ? 7.149 -6.719 5.369 1.00 98.38 191 THR A O 1
ATOM 1549 N N . MET A 1 192 ? 9.215 -5.846 5.517 1.00 97.88 192 MET A N 1
ATOM 1550 C CA . MET A 1 192 ? 9.618 -6.638 6.682 1.00 97.88 192 MET A CA 1
ATOM 1551 C C . MET A 1 192 ? 8.726 -6.363 7.895 1.00 97.88 192 MET A C 1
ATOM 1553 O O . MET A 1 192 ? 8.306 -7.299 8.568 1.00 97.88 192 MET A O 1
ATOM 1557 N N . TRP A 1 193 ? 8.394 -5.098 8.159 1.00 98.19 193 TRP A N 1
ATOM 1558 C CA . TRP A 1 193 ? 7.487 -4.748 9.250 1.00 98.19 193 TRP A CA 1
ATOM 1559 C C . TRP A 1 193 ? 6.076 -5.299 9.009 1.00 98.19 193 TRP A C 1
ATOM 1561 O O . TRP A 1 193 ? 5.499 -5.897 9.913 1.00 98.19 193 TRP A O 1
ATOM 1571 N N . LEU A 1 194 ? 5.536 -5.207 7.790 1.00 98.44 194 LEU A N 1
ATOM 1572 C CA . LEU A 1 194 ? 4.243 -5.817 7.470 1.00 98.44 194 LEU A CA 1
ATOM 1573 C C . LEU A 1 194 ? 4.246 -7.333 7.726 1.00 98.44 194 LEU A C 1
ATOM 1575 O O . LEU A 1 194 ? 3.311 -7.848 8.336 1.00 98.44 194 LEU A O 1
ATOM 1579 N N . LEU A 1 195 ? 5.302 -8.039 7.314 1.00 97.50 195 LEU A N 1
ATOM 1580 C CA . LEU A 1 195 ? 5.455 -9.472 7.585 1.00 97.50 195 LEU A CA 1
ATOM 1581 C C . LEU A 1 195 ? 5.508 -9.773 9.090 1.00 97.50 195 LEU A C 1
ATOM 1583 O O . LEU A 1 195 ? 4.827 -10.686 9.553 1.00 97.50 195 LEU A O 1
ATOM 1587 N N . ALA A 1 196 ? 6.251 -8.978 9.863 1.00 97.25 196 ALA A N 1
ATOM 1588 C CA . ALA A 1 196 ? 6.323 -9.124 11.317 1.00 97.25 196 ALA A CA 1
ATOM 1589 C C . ALA A 1 196 ? 4.961 -8.891 11.999 1.00 97.25 196 ALA A C 1
ATOM 1591 O O . ALA A 1 196 ? 4.599 -9.607 12.932 1.00 97.25 196 ALA A O 1
ATOM 1592 N N . GLU A 1 197 ? 4.167 -7.930 11.518 1.00 96.12 197 GLU A N 1
ATOM 1593 C CA . GLU A 1 197 ? 2.809 -7.702 12.024 1.00 96.12 197 GLU A CA 1
ATOM 1594 C C . GLU A 1 197 ? 1.880 -8.889 11.722 1.00 96.12 197 GLU A C 1
ATOM 1596 O O . GLU A 1 197 ? 1.077 -9.262 12.580 1.00 96.12 197 GLU A O 1
ATOM 1601 N N . PHE A 1 198 ? 1.991 -9.506 10.537 1.00 96.31 198 PHE A N 1
ATOM 1602 C CA . PHE A 1 198 ? 1.250 -10.730 10.206 1.00 96.31 198 PHE A CA 1
ATOM 1603 C C . PHE A 1 198 ? 1.630 -11.888 11.122 1.00 96.31 198 PHE A C 1
ATOM 1605 O O . PHE A 1 198 ? 0.741 -12.566 11.639 1.00 96.31 198 PHE A O 1
ATOM 1612 N N . GLN A 1 199 ? 2.928 -12.083 11.354 1.00 94.75 199 GLN A N 1
ATOM 1613 C CA . GLN A 1 199 ? 3.424 -13.122 12.249 1.00 94.75 199 GLN A CA 1
ATOM 1614 C C . GLN A 1 199 ? 2.887 -12.930 13.676 1.00 94.75 199 GLN A C 1
ATOM 1616 O O . GLN A 1 199 ? 2.301 -13.851 14.237 1.00 94.75 199 GLN A O 1
ATOM 1621 N N . SER A 1 200 ? 2.984 -11.716 14.226 1.00 90.19 200 SER A N 1
ATOM 1622 C CA . SER A 1 200 ? 2.443 -11.384 15.553 1.00 90.19 200 SER A CA 1
ATOM 1623 C C . SER A 1 200 ? 0.928 -11.631 15.652 1.00 90.19 200 SER A C 1
ATOM 1625 O O . SER A 1 200 ? 0.411 -12.136 16.655 1.00 90.19 200 SER A O 1
ATOM 1627 N N . GLN A 1 201 ? 0.182 -11.330 14.585 1.00 86.12 201 GLN A N 1
ATOM 1628 C CA . GLN A 1 201 ? -1.254 -11.595 14.550 1.00 86.12 201 GLN A CA 1
ATOM 1629 C C . GLN A 1 201 ? -1.589 -13.095 14.488 1.00 86.12 201 GLN A C 1
ATOM 1631 O O . GLN A 1 201 ? -2.582 -13.506 15.083 1.00 86.12 201 GLN A O 1
ATOM 1636 N N . ALA A 1 202 ? -0.784 -13.909 13.804 1.00 86.12 202 ALA A N 1
ATOM 1637 C CA . ALA A 1 202 ? -0.954 -15.361 13.796 1.00 86.12 202 ALA A CA 1
ATOM 1638 C C . ALA A 1 202 ? -0.662 -15.956 15.185 1.00 86.12 202 ALA A C 1
ATOM 1640 O O . ALA A 1 202 ? -1.501 -16.649 15.752 1.00 86.12 202 ALA A O 1
ATOM 1641 N N . GLU A 1 203 ? 0.457 -15.567 15.800 1.00 86.06 203 GLU A N 1
ATOM 1642 C CA . GLU A 1 203 ? 0.855 -16.031 17.136 1.00 86.06 203 GLU A CA 1
ATOM 1643 C C . GLU A 1 203 ? -0.141 -15.649 18.242 1.00 86.06 203 GLU A C 1
ATOM 1645 O O . GLU A 1 203 ? -0.244 -16.343 19.251 1.00 86.06 203 GLU A O 1
ATOM 1650 N N . SER A 1 204 ? -0.862 -14.533 18.095 1.00 78.75 204 SER A N 1
ATOM 1651 C CA . SER A 1 204 ? -1.920 -14.139 19.039 1.00 78.75 204 SER A CA 1
ATOM 1652 C C . SER A 1 204 ? -3.245 -14.865 18.808 1.00 78.75 204 SER A C 1
ATOM 1654 O O . SER A 1 204 ? -4.022 -14.982 19.752 1.00 78.75 204 SER A O 1
ATOM 1656 N N . ALA A 1 205 ? -3.504 -15.369 17.598 1.00 74.75 205 ALA A N 1
ATOM 1657 C CA . ALA A 1 205 ? -4.672 -16.200 17.310 1.00 74.75 205 ALA A CA 1
ATOM 1658 C C . ALA A 1 205 ? -4.514 -17.638 17.837 1.00 74.75 205 ALA A C 1
ATOM 1660 O O . ALA A 1 205 ? -5.516 -18.270 18.162 1.00 74.75 205 ALA A O 1
ATOM 1661 N N . ASP A 1 206 ? -3.272 -18.117 17.953 1.00 67.69 206 ASP A N 1
ATOM 1662 C CA . ASP A 1 206 ? -2.940 -19.468 18.425 1.00 67.69 206 ASP A CA 1
ATOM 1663 C C . ASP A 1 206 ? -2.768 -19.569 19.955 1.00 67.69 206 ASP A C 1
ATOM 1665 O O . ASP A 1 206 ? -2.561 -20.662 20.487 1.00 67.69 206 ASP A O 1
ATOM 1669 N N . ARG A 1 207 ? -2.852 -18.449 20.692 1.00 55.22 207 ARG A N 1
ATOM 1670 C CA . ARG A 1 207 ? -2.855 -18.468 22.165 1.00 55.22 207 ARG A CA 1
ATOM 1671 C C . ARG A 1 207 ? -4.278 -18.722 22.691 1.00 55.22 207 ARG A C 1
ATOM 1673 O O . ARG A 1 207 ? -5.193 -18.034 22.239 1.00 55.22 207 ARG A O 1
ATOM 1680 N N . PRO A 1 208 ? -4.454 -19.686 23.617 1.00 44.88 208 PRO A N 1
ATOM 1681 C CA . PRO A 1 208 ? -5.756 -20.058 24.173 1.00 44.88 208 PRO A CA 1
ATOM 1682 C C . PRO A 1 208 ? -6.424 -18.936 24.978 1.00 44.88 208 PRO A C 1
ATOM 1684 O O . PRO A 1 208 ? -5.696 -18.088 25.548 1.00 44.88 208 PRO A O 1
#

Solvent-accessible surface area (backbone atoms only — not comparable to full-atom values): 10990 Å² total; per-residue (Å²): 112,69,71,59,45,50,38,50,51,47,38,70,79,38,62,83,43,94,59,26,66,58,38,53,49,52,52,45,48,46,45,54,70,41,44,51,54,45,12,75,75,46,98,60,32,43,58,58,62,48,76,37,72,94,57,76,80,39,42,85,38,72,59,91,84,30,23,43,32,60,32,44,52,53,82,47,99,72,56,46,19,40,37,34,61,31,17,49,49,18,40,43,27,40,52,44,14,64,78,69,70,38,66,68,30,40,56,43,18,47,27,24,49,36,36,45,57,17,60,46,98,77,52,31,6,35,34,37,91,47,83,49,62,59,66,46,57,19,49,71,84,88,66,62,91,74,86,75,75,81,55,62,73,91,50,76,70,41,17,20,21,22,57,22,21,40,61,62,48,42,86,33,75,48,72,26,29,60,41,20,25,26,70,38,68,66,24,31,54,28,42,53,48,32,53,51,53,52,51,55,53,50,60,60,69,73,52,131

InterPro domains:
  IPR001701 Glycoside hydrolase family 9 [PF00759] (83-162)
  IPR008928 Six-hairpin glycosidase superfamily [SSF48208] (5-198)
  IPR012341 Six-hairpin glycosidase-like superfamily [G3DSA:1.50.10.10] (1-204)

Radius of gyration: 18.33 Å; Cα contacts (8 Å, |Δi|>4): 379; chains: 1; bounding box: 50×41×49 Å

Organism: NCBI:txid412755

Sequence (208 aa):
HWNIVALCELLEYFPNHPEASRWRNSIGLYCRGYLAAMCARNPFGIVPYGFYAGEDPGGNRKIGKYWYRWFMESDRGWWVGINCNLSSSGIILLKASRLLKDKRFAILAQRQLDWILGVNHFNTCTVNGVGHNHPKHYYPSNWNRNANYPGTPVIPGAVMNGLGGTVEDHPYLMDGRWQTCEYFTPMLCHTMWLLAEFQSQAESADRP

pLDDT: mean 92.76, std 11.13, range [44.88, 98.81]

Nearest PDB structures (foldseek):
  1ia7-assembly1_A  TM=6.765E-01  e=6.546E-05  Ruminiclostridium cellulolyticum
  6fhj-assembly1_A  TM=6.993E-01  e=4.870E-04  Paenibacillus
  1ia6-assembly1_A  TM=7.287E-01  e=1.049E-03  Ruminiclostridium cellulolyticum
  1rq5-assembly1_A  TM=6.954E-01  e=1.586E-03  Acetivibrio thermocellus
  1ut9-assembly1_A  TM=6.859E-01  e=2.260E-03  Acetivibrio thermocellus

Secondary structure (DSSP, 8-state):
-HHHHHHHHHHHH-TTSTTHHHHHHHHHIIIIIIIIHHHTTSTT-PPPSEEESSS--SS--EETTEEEESS--TTS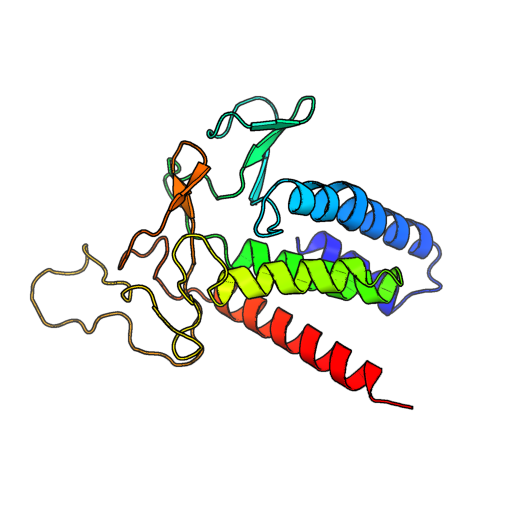SS---SHHHHHHHHHHHHHHHHHTT-THHHHHHHHHHHHHTT-STT----BTTSSS-PPPPP--TTS-SSS-SPPSP--TT-BB---EE-TT--EE--TTSHHHHSB-HHHHHHHHHHHHHHHHHHHHHS--